Protein AF-A0A4V0I8P4-F1 (afdb_monomer)

Foldseek 3Di:
DPPPPPDDDQFAQPLQDDDPPPDDDDDDPDDDDPDDDDDDDPDPDPDPDDDPVVLLVVLVVLLVLLVVLVVLLVVLLVVQLCQLQVHPDPFHLADDDADDPVVLLVQLVVLLVVLLCLLNQLSYPVNVVVVCVPDPPLCSLSVSSNVSSVSSVVSRVRRHHDADWPAAADPPLQVVLVVLLVQLSVQLVVVCVQQPVCSNNSNVSSVCSSVVHDDGGHHDDQPDVSQFAVCSNLLSLLSNLPSHNIDGPSSVSVSVSVNVSSVVSLVVSLVSCCVRVPPVSVVSPVRYHHNGGDDDD

Secondary structure (DSSP, 8-state):
--S-------B--SSS------S-SS----PPPTT--------S--S-SSHHHHHHHHHHHHHHHHHHHHHHHHHHHHHHHHHHHT-SSSS-SS-S----HHHHHHHHHHHHHHHHHHHHHHHSHHHHHHHTTTS-HHHHHHHHHHHHHHHHHHHHHHPPP--SEEEEPPTTHHHHHHHHHHHHHHHHHHHHHHH-HHHHTTHHHHHHHHTTPPP-PPBP---GGGGTBS-HHHHHHHHHHH--SEEEHHHHHHHHHHHHHHHHHHHHHHHHHHHHHTHHHHHHHHHSBSSSPP---

Radius of gyration: 22.59 Å; Cα contacts (8 Å, |Δi|>4): 336; chains: 1; bounding box: 54×61×71 Å

Solvent-accessible surface area (backbone atoms only — not comparable to full-atom values): 16596 Å² total; per-residue (Å²): 143,84,81,84,74,88,72,89,82,56,61,35,40,75,92,41,55,53,77,82,71,92,73,85,85,81,94,74,93,73,83,82,75,90,86,71,80,86,74,83,76,86,65,76,81,77,82,82,82,69,61,75,64,52,59,50,48,56,29,51,50,42,36,52,51,18,51,51,26,39,52,50,34,52,52,47,53,58,45,46,53,21,20,75,65,62,42,102,48,100,55,22,50,77,39,76,71,76,65,57,70,69,58,26,51,51,52,42,52,48,41,53,46,52,40,52,49,51,54,53,48,64,37,33,53,72,46,41,63,59,46,49,76,77,41,60,71,54,45,42,52,12,51,52,42,35,56,49,34,51,41,49,52,51,34,52,73,70,44,38,18,39,85,57,74,76,46,72,52,56,84,70,56,23,59,54,22,47,52,44,21,51,48,8,53,49,37,28,55,52,45,39,59,64,76,44,42,48,58,75,42,13,41,46,42,15,51,30,50,53,70,73,42,83,84,74,64,53,62,71,78,63,55,73,63,42,60,43,14,65,37,43,42,60,41,10,48,54,35,39,56,64,31,52,35,64,35,30,52,29,46,49,50,51,36,52,54,51,46,55,49,49,53,55,47,49,57,52,37,55,49,44,42,38,75,72,49,39,69,64,44,52,53,49,60,72,71,26,18,62,67,54,63,59,80,83,128

Sequence (297 aa):
MLADAGFTDATFHGWTGYVTSSTTQGGLVMARKPGGEPAATSDGPACTVGGHAACRTTKALSLYYGLLCYLIFFGTFLYAIGFVGNLVVPKSIDSGVVVTVGEAVAVNVLLLGLFAVQHSVMARPAFKRWWTGIVPTQVERSTYVLATSVLLIVLFWQWRPLPGVVWEAEQPVAAVLWVLFGVGWVLVLISTLLIDHFDLFGLRQVVLYAKGRPYTPPPFRTPAAYKLVRHPIMLGFLIAFWFTPTMTWGHLLFAGVTSAYIFVGIILEERDMKDALGGTYEEYRRQVGMILPRLRA

pLDDT: mean 81.82, std 23.56, range [22.33, 98.62]

Structure (mmCIF, N/CA/C/O backbone):
data_AF-A0A4V0I8P4-F1
#
_entry.id   AF-A0A4V0I8P4-F1
#
loop_
_atom_site.group_PDB
_atom_site.id
_atom_site.type_symbol
_atom_site.label_atom_id
_atom_site.label_alt_id
_atom_site.label_comp_id
_atom_site.label_asym_id
_atom_site.label_entity_id
_atom_site.label_seq_id
_atom_site.pdbx_PDB_ins_code
_atom_site.Cartn_x
_atom_site.Cartn_y
_atom_site.Cartn_z
_atom_site.occupancy
_atom_site.B_iso_or_equiv
_atom_site.auth_seq_id
_atom_site.auth_comp_id
_atom_site.auth_asym_id
_atom_site.auth_atom_id
_atom_site.pdbx_PDB_model_num
ATOM 1 N N . MET A 1 1 ? -21.858 -24.051 9.729 1.00 25.80 1 MET A N 1
ATOM 2 C CA . MET A 1 1 ? -21.347 -24.457 11.058 1.00 25.80 1 MET A CA 1
ATOM 3 C C . MET A 1 1 ? -20.263 -23.496 11.575 1.00 25.80 1 MET A C 1
ATOM 5 O O . MET A 1 1 ? -19.193 -23.926 11.959 1.00 25.80 1 MET A O 1
ATOM 9 N N . LEU A 1 2 ? -20.530 -22.182 11.596 1.00 26.80 2 LEU A N 1
ATOM 10 C CA . LEU A 1 2 ? -19.711 -21.174 12.307 1.00 26.80 2 LEU A CA 1
ATOM 11 C C . LEU A 1 2 ? -20.617 -20.076 12.907 1.00 26.80 2 LEU A C 1
ATOM 13 O O . LEU A 1 2 ? -20.225 -18.920 13.013 1.00 26.80 2 LEU A O 1
ATOM 17 N N . ALA A 1 3 ? -21.864 -20.437 13.230 1.00 25.23 3 ALA A N 1
ATOM 18 C CA . ALA A 1 3 ? -22.815 -19.560 13.915 1.00 25.23 3 ALA A CA 1
ATOM 19 C C . ALA A 1 3 ? -22.896 -19.858 15.427 1.00 25.23 3 ALA A C 1
ATOM 21 O O . ALA A 1 3 ? -23.354 -19.006 16.177 1.00 25.23 3 ALA A O 1
ATOM 22 N N . ASP A 1 4 ? -22.366 -20.998 15.889 1.00 28.53 4 ASP A N 1
ATOM 23 C CA . ASP A 1 4 ? -22.566 -21.489 17.264 1.00 28.53 4 ASP A CA 1
ATOM 24 C C . ASP A 1 4 ? -21.339 -21.329 18.175 1.00 28.53 4 ASP A C 1
ATOM 26 O O . ASP A 1 4 ? -21.200 -22.033 19.169 1.00 28.53 4 ASP A O 1
ATOM 30 N N . ALA A 1 5 ? -20.424 -20.408 17.859 1.00 29.19 5 ALA A N 1
ATOM 31 C CA . ALA A 1 5 ? -19.227 -20.182 18.676 1.00 29.19 5 ALA A CA 1
ATOM 32 C C . ALA A 1 5 ? -19.376 -19.069 19.731 1.00 29.19 5 ALA A C 1
ATOM 34 O O . ALA A 1 5 ? -18.372 -18.672 20.300 1.00 29.19 5 ALA A O 1
ATOM 35 N N . GLY A 1 6 ? -20.585 -18.561 20.002 1.00 27.77 6 GLY A N 1
ATOM 36 C CA . GLY A 1 6 ? -20.942 -17.953 21.298 1.00 27.77 6 GLY A CA 1
ATOM 37 C C . GLY A 1 6 ? -20.075 -16.820 21.881 1.00 27.77 6 GLY A C 1
ATOM 38 O O . GLY A 1 6 ? -20.219 -16.531 23.063 1.00 27.77 6 GLY A O 1
ATOM 39 N N . PHE A 1 7 ? -19.209 -16.158 21.109 1.00 28.84 7 PHE A N 1
ATOM 40 C CA . PHE A 1 7 ? -18.376 -15.046 21.583 1.00 28.84 7 PHE A CA 1
ATOM 41 C C . PHE A 1 7 ? -18.573 -13.822 20.683 1.00 28.84 7 PHE A C 1
ATOM 43 O O . PHE A 1 7 ? -17.993 -13.720 19.603 1.00 28.84 7 PHE A O 1
ATOM 50 N N . THR A 1 8 ? -19.425 -12.893 21.122 1.00 30.91 8 THR A N 1
ATOM 51 C CA . THR A 1 8 ? -19.798 -11.669 20.389 1.00 30.91 8 THR A CA 1
ATOM 52 C C . THR A 1 8 ? -18.953 -10.434 20.715 1.00 30.91 8 THR A C 1
ATOM 54 O O . THR A 1 8 ? -19.113 -9.424 20.036 1.00 30.91 8 THR A O 1
ATOM 57 N N . ASP A 1 9 ? -18.012 -10.501 21.664 1.00 30.55 9 ASP A N 1
ATOM 58 C CA . ASP A 1 9 ? -17.409 -9.292 22.258 1.00 30.55 9 ASP A CA 1
ATOM 59 C C . ASP A 1 9 ? -15.882 -9.170 22.089 1.00 30.55 9 ASP A C 1
ATOM 61 O O . ASP A 1 9 ? -15.189 -8.631 22.949 1.00 30.55 9 ASP A O 1
ATOM 65 N N . ALA A 1 10 ? -15.326 -9.634 20.966 1.00 34.72 10 ALA A N 1
ATOM 66 C CA . ALA A 1 10 ? -13.950 -9.296 20.590 1.00 34.72 10 ALA A CA 1
ATOM 67 C C . ALA A 1 10 ? -13.942 -8.078 19.647 1.00 34.72 10 ALA A C 1
ATOM 69 O O . ALA A 1 10 ? -14.223 -8.188 18.447 1.00 34.72 10 ALA A O 1
ATOM 70 N N . THR A 1 11 ? -13.646 -6.896 20.195 1.00 33.97 11 THR A N 1
ATOM 71 C CA . THR A 1 11 ? -13.477 -5.659 19.422 1.00 33.97 11 THR A CA 1
ATOM 72 C C . THR A 1 11 ? -12.078 -5.600 18.820 1.00 33.97 11 THR A C 1
ATOM 74 O O . THR A 1 11 ? -11.072 -5.835 19.486 1.00 33.97 11 THR A O 1
ATOM 77 N N . PHE A 1 12 ? -12.016 -5.324 17.520 1.00 35.81 12 PHE A N 1
ATOM 78 C CA . PHE A 1 12 ? -10.804 -5.381 16.722 1.00 35.81 12 PHE A CA 1
ATOM 79 C C . PHE A 1 12 ? -10.528 -4.020 16.078 1.00 35.81 12 PHE A C 1
ATOM 81 O O . PHE A 1 12 ? -11.254 -3.563 15.199 1.00 35.81 12 PHE A O 1
ATOM 88 N N . HIS A 1 13 ? -9.456 -3.351 16.502 1.00 45.50 13 HIS A N 1
ATOM 89 C CA . HIS A 1 13 ? -8.967 -2.154 15.820 1.00 45.50 13 HIS A CA 1
ATOM 90 C C . HIS A 1 13 ? -8.205 -2.575 14.558 1.00 45.50 13 HIS A C 1
ATOM 92 O O . HIS A 1 13 ? -7.141 -3.183 14.665 1.00 45.50 13 HIS A O 1
ATOM 98 N N . GLY A 1 14 ? -8.753 -2.265 13.379 1.00 34.53 14 GLY A N 1
ATOM 99 C CA . GLY A 1 14 ? -8.234 -2.719 12.086 1.00 34.53 14 GLY A CA 1
ATOM 100 C C . GLY A 1 14 ? -6.711 -2.612 11.912 1.00 34.53 14 GLY A C 1
ATOM 101 O O . GLY A 1 14 ? -6.105 -1.632 12.337 1.00 34.53 14 GLY A O 1
ATOM 102 N N . TRP A 1 15 ? -6.136 -3.625 11.246 1.00 37.25 15 TRP A N 1
ATOM 103 C CA . TRP A 1 15 ? -4.756 -3.842 10.754 1.00 37.25 15 TRP A CA 1
ATOM 104 C C . TRP A 1 15 ? -3.568 -3.594 11.700 1.00 37.25 15 TRP A C 1
ATOM 106 O O . TRP A 1 15 ? -2.496 -4.143 11.474 1.00 37.25 15 TRP A O 1
ATOM 116 N N . THR A 1 16 ? -3.689 -2.780 12.747 1.00 38.03 16 THR A N 1
ATOM 117 C CA . THR A 1 16 ? -2.558 -2.359 13.576 1.00 38.03 16 THR A CA 1
ATOM 118 C C . THR A 1 16 ? -3.010 -2.223 15.034 1.00 38.03 16 THR A C 1
ATOM 120 O O . THR A 1 16 ? -3.411 -1.153 15.496 1.00 38.03 16 THR A O 1
ATOM 123 N N . GLY A 1 17 ? -2.996 -3.380 15.704 1.00 31.38 17 GLY A N 1
ATOM 124 C CA . GLY A 1 17 ? -3.487 -3.708 17.045 1.00 31.38 17 GLY A CA 1
ATOM 125 C C . GLY A 1 17 ? -3.780 -2.565 18.021 1.00 31.38 17 GLY A C 1
ATOM 126 O O . GLY A 1 17 ? -2.922 -1.740 18.322 1.00 31.38 17 GLY A O 1
ATOM 127 N N . TYR A 1 18 ? -4.976 -2.620 18.612 1.00 38.06 18 TYR A N 1
ATOM 128 C CA . TYR A 1 18 ? -5.209 -2.242 20.004 1.00 38.06 18 TYR A CA 1
ATOM 129 C C . TYR A 1 18 ? -6.261 -3.137 20.648 1.00 38.06 18 TYR A C 1
ATOM 131 O O . TYR A 1 18 ? -7.338 -3.338 20.096 1.00 38.06 18 TYR A O 1
ATOM 139 N N . VAL A 1 19 ? -5.932 -3.577 21.862 1.00 30.92 19 VAL A N 1
ATOM 140 C CA . VAL A 1 19 ? -6.858 -3.848 22.959 1.00 30.92 19 VAL A CA 1
ATOM 141 C C . VAL A 1 19 ? -6.553 -2.755 23.980 1.00 30.92 19 VAL A C 1
ATOM 143 O O . VAL A 1 19 ? -5.486 -2.762 24.591 1.00 30.92 19 VAL A O 1
ATOM 146 N N . THR A 1 20 ? -7.431 -1.769 24.157 1.00 27.56 20 THR A N 1
ATOM 147 C CA . THR A 1 20 ? -7.466 -1.078 25.449 1.00 27.56 20 THR A CA 1
ATOM 148 C C . THR A 1 20 ? -8.248 -1.992 26.368 1.00 27.56 20 THR A C 1
ATOM 150 O O . THR A 1 20 ? -9.476 -2.018 26.321 1.00 27.56 20 THR A O 1
ATOM 153 N N . SER A 1 21 ? -7.540 -2.784 27.170 1.00 27.09 21 SER A N 1
ATOM 154 C CA . SER A 1 21 ? -8.146 -3.462 28.305 1.00 27.09 21 SER A CA 1
ATOM 155 C C . SER A 1 21 ? -8.658 -2.374 29.246 1.00 27.09 21 SER A C 1
ATOM 157 O O . SER A 1 21 ? -7.927 -1.883 30.104 1.00 27.09 21 SER A O 1
ATOM 159 N N . SER A 1 22 ? -9.923 -1.984 29.121 1.00 29.05 22 SER A N 1
ATOM 160 C CA . SER A 1 22 ? -10.631 -1.306 30.202 1.00 29.05 22 SER A CA 1
ATOM 161 C C . SER A 1 22 ? -10.988 -2.326 31.283 1.00 29.05 22 SER A C 1
ATOM 163 O O . SER A 1 22 ? -12.143 -2.459 31.667 1.00 29.05 22 SER A O 1
ATOM 165 N N . THR A 1 23 ? -10.019 -3.120 31.733 1.00 31.02 23 THR A N 1
ATOM 166 C CA . THR A 1 23 ? -10.106 -3.934 32.944 1.00 31.02 23 THR A CA 1
ATOM 167 C C . THR A 1 23 ? -8.692 -4.373 33.288 1.00 31.02 23 THR A C 1
ATOM 169 O O . THR A 1 23 ? -8.207 -5.339 32.725 1.00 31.02 23 THR A O 1
ATOM 172 N N . THR A 1 24 ? -8.008 -3.580 34.112 1.00 26.38 24 THR A N 1
ATOM 173 C CA . THR A 1 24 ? -7.247 -3.999 35.305 1.00 26.38 24 THR A CA 1
ATOM 174 C C . THR A 1 24 ? -6.135 -2.997 35.601 1.00 26.38 24 THR A C 1
ATOM 176 O O . THR A 1 24 ? -5.065 -3.036 35.001 1.00 26.38 24 THR A O 1
ATOM 179 N N . GLN A 1 25 ? -6.368 -2.155 36.604 1.00 24.39 25 GLN A N 1
ATOM 180 C CA . GLN A 1 25 ? -5.311 -1.686 37.493 1.00 24.39 25 GLN A CA 1
ATOM 181 C C . GLN A 1 25 ? -5.905 -1.647 38.909 1.00 24.39 25 GLN A C 1
ATOM 183 O O . GLN A 1 25 ? -6.805 -0.859 39.178 1.00 24.39 25 GLN A O 1
ATOM 188 N N . GLY A 1 26 ? -5.445 -2.553 39.778 1.00 22.94 26 GLY A N 1
ATOM 189 C CA . GLY A 1 26 ? -5.840 -2.645 41.191 1.00 22.94 26 GLY A CA 1
ATOM 190 C C . GLY A 1 26 ? -6.879 -3.733 41.479 1.00 22.94 26 GLY A C 1
ATOM 191 O O . GLY A 1 26 ? -8.051 -3.588 41.153 1.00 22.94 26 GLY A O 1
ATOM 192 N N . GLY A 1 27 ? -6.442 -4.842 42.078 1.00 27.50 27 GLY A N 1
ATOM 193 C CA . GLY A 1 27 ? -7.298 -5.971 42.434 1.00 27.50 27 GLY A CA 1
ATOM 194 C C . GLY A 1 27 ? -8.392 -5.626 43.449 1.00 27.50 27 GLY A C 1
ATOM 195 O O . GLY A 1 27 ? -8.106 -5.065 44.498 1.00 27.50 27 GLY A O 1
ATOM 196 N N . LEU A 1 28 ? -9.629 -5.996 43.112 1.00 22.33 28 LEU A N 1
ATOM 197 C CA . LEU A 1 28 ? -10.716 -6.492 43.971 1.00 22.33 28 LEU A CA 1
ATOM 198 C C . LEU A 1 28 ? -11.970 -6.579 43.092 1.00 22.33 28 LEU A C 1
ATOM 200 O O . LEU A 1 28 ? -12.522 -5.569 42.662 1.00 22.33 28 LEU A O 1
ATOM 204 N N . VAL A 1 29 ? -12.416 -7.801 42.798 1.00 25.59 29 VAL A N 1
ATOM 205 C CA . VAL A 1 29 ? -13.717 -8.037 42.164 1.00 25.59 29 VAL A CA 1
ATOM 206 C C . VAL A 1 29 ? -14.782 -7.763 43.221 1.00 25.59 29 VAL A C 1
ATOM 208 O O . VAL A 1 29 ? -15.062 -8.617 44.057 1.00 25.59 29 VAL A O 1
ATOM 211 N N . MET A 1 30 ? -15.363 -6.565 43.211 1.00 23.75 30 MET A N 1
ATOM 212 C CA . MET A 1 30 ? -16.569 -6.290 43.988 1.00 23.75 30 MET A CA 1
ATOM 213 C C . MET A 1 30 ? -17.786 -6.581 43.116 1.00 23.75 30 MET A C 1
ATOM 215 O O . MET A 1 30 ? -18.043 -5.904 42.120 1.00 23.75 30 MET A O 1
ATOM 219 N N . ALA A 1 31 ? -18.526 -7.621 43.498 1.00 27.08 31 ALA A N 1
ATOM 220 C CA . ALA A 1 31 ? -19.829 -7.944 42.942 1.00 27.08 31 ALA A CA 1
ATOM 221 C C . ALA A 1 31 ? -20.754 -6.715 43.024 1.00 27.08 31 ALA A C 1
ATOM 223 O O . ALA A 1 31 ? -20.937 -6.113 44.084 1.00 27.08 31 ALA A O 1
ATOM 224 N N . ARG A 1 32 ? -21.332 -6.327 41.884 1.00 28.09 32 ARG A N 1
ATOM 225 C CA . ARG A 1 32 ? -22.235 -5.178 41.769 1.00 28.09 32 ARG A CA 1
ATOM 226 C C . ARG A 1 32 ? -23.569 -5.505 42.450 1.00 28.09 32 ARG A C 1
ATOM 228 O O . ARG A 1 32 ? -24.261 -6.432 42.039 1.00 28.09 32 ARG A O 1
ATOM 235 N N . LYS A 1 33 ? -23.943 -4.731 43.471 1.00 24.19 33 LYS A N 1
ATOM 236 C CA . LYS A 1 33 ? -25.280 -4.768 44.086 1.00 24.19 33 LYS A CA 1
ATOM 237 C C . LYS A 1 33 ? -26.309 -4.195 43.086 1.00 24.19 33 LYS A C 1
ATOM 239 O O . LYS A 1 33 ? -26.025 -3.144 42.505 1.00 24.19 33 LYS A O 1
ATOM 244 N N . PRO A 1 34 ? -27.481 -4.816 42.864 1.00 28.00 34 PRO A N 1
ATOM 245 C CA . PRO A 1 34 ? -28.521 -4.224 42.026 1.00 28.00 34 PRO A CA 1
ATOM 246 C C . PRO A 1 34 ? -29.190 -3.064 42.782 1.00 28.00 34 PRO A C 1
ATOM 248 O O . PRO A 1 34 ? -29.664 -3.268 43.897 1.00 28.00 34 PRO A O 1
ATOM 251 N N . GLY A 1 35 ? -29.221 -1.861 42.192 1.00 38.50 35 GLY A N 1
ATOM 252 C CA . GLY A 1 35 ? -30.030 -0.733 42.692 1.00 38.50 35 GLY A CA 1
ATOM 253 C C . GLY A 1 35 ? -29.314 0.578 43.060 1.00 38.50 35 GLY A C 1
ATOM 254 O O . GLY A 1 35 ? -29.935 1.412 43.706 1.00 38.50 35 GLY A O 1
ATOM 255 N N . GLY A 1 36 ? -28.050 0.797 42.683 1.00 27.67 36 GLY A N 1
ATOM 256 C CA . GLY A 1 36 ? -27.368 2.089 42.884 1.00 27.67 36 GLY A CA 1
ATOM 257 C C . GLY A 1 36 ? -27.372 2.958 41.623 1.00 27.67 36 GLY A C 1
ATOM 258 O O . GLY A 1 36 ? -27.025 2.459 40.551 1.00 27.67 36 GLY A O 1
ATOM 259 N N . GLU A 1 37 ? -27.748 4.235 41.755 1.00 31.31 37 GLU A N 1
ATOM 260 C CA . GLU A 1 37 ? -27.649 5.260 40.703 1.00 31.31 37 GLU A CA 1
ATOM 261 C C . GLU A 1 37 ? -26.262 5.273 40.034 1.00 31.31 37 GLU A C 1
ATOM 263 O O . GLU A 1 37 ? -25.252 4.981 40.686 1.00 31.31 37 GLU A O 1
ATOM 268 N N . PRO A 1 38 ? -26.176 5.597 38.729 1.00 33.75 38 PRO A N 1
ATOM 269 C CA . PRO A 1 38 ? -24.904 5.620 38.027 1.00 33.75 38 PRO A CA 1
ATOM 270 C C . PRO A 1 38 ? -23.986 6.693 38.623 1.00 33.75 38 PRO A C 1
ATOM 272 O O . PRO A 1 38 ? -24.218 7.890 38.475 1.00 33.75 38 PRO A O 1
ATOM 275 N N . ALA A 1 39 ? -22.914 6.240 39.276 1.00 31.14 39 ALA A N 1
ATOM 276 C CA . ALA A 1 39 ? -21.786 7.084 39.632 1.00 31.14 39 ALA A CA 1
ATOM 277 C C . ALA A 1 39 ? -21.200 7.687 38.350 1.00 31.14 39 ALA A C 1
ATOM 279 O O . ALA A 1 39 ? -20.877 6.961 37.406 1.00 31.14 39 ALA A O 1
ATOM 280 N N . ALA A 1 40 ? -21.104 9.016 38.331 1.00 33.81 40 ALA A N 1
ATOM 281 C CA . ALA A 1 40 ? -20.545 9.794 37.240 1.00 33.81 40 ALA A CA 1
ATOM 282 C C . ALA A 1 40 ? -19.161 9.255 36.857 1.00 33.81 40 ALA A C 1
ATOM 284 O O . ALA A 1 40 ? -18.208 9.332 37.633 1.00 33.81 40 ALA A O 1
ATOM 285 N N . THR A 1 41 ? -19.053 8.692 35.656 1.00 33.66 41 THR A N 1
ATOM 286 C CA . THR A 1 41 ? -17.765 8.374 35.054 1.00 33.66 41 THR A CA 1
ATOM 287 C C . THR A 1 41 ? -17.095 9.685 34.678 1.00 33.66 41 THR A C 1
ATOM 289 O O . THR A 1 41 ? -17.639 10.478 33.912 1.00 33.66 41 THR A O 1
ATOM 292 N N . SER A 1 42 ? -15.926 9.927 35.261 1.00 35.56 42 SER A N 1
ATOM 293 C CA . SER A 1 42 ? -15.037 11.031 34.930 1.00 35.56 42 SER A CA 1
ATOM 294 C C . SER A 1 42 ? -14.513 10.868 33.498 1.00 35.56 42 SER A C 1
ATOM 296 O O . SER A 1 42 ? -13.416 10.350 33.283 1.00 35.56 42 SER A O 1
ATOM 298 N N . ASP A 1 43 ? -15.312 11.286 32.520 1.00 39.25 43 ASP A N 1
ATOM 299 C CA . ASP A 1 43 ? -14.843 11.562 31.169 1.00 39.25 43 ASP A CA 1
ATOM 300 C C . ASP A 1 43 ? -13.892 12.766 31.235 1.00 39.25 43 ASP A C 1
ATOM 302 O O . ASP A 1 43 ? -14.211 13.803 31.826 1.00 39.25 43 ASP A O 1
ATOM 306 N N . GLY A 1 44 ? -12.700 12.629 30.644 1.00 37.00 44 GLY A N 1
ATOM 307 C CA . GLY A 1 44 ? -11.776 13.748 30.430 1.00 37.00 44 GLY A CA 1
ATOM 308 C C . GLY A 1 44 ? -12.500 14.928 29.768 1.00 37.00 44 GLY A C 1
ATOM 309 O O . GLY A 1 44 ? -13.489 14.712 29.065 1.00 37.00 44 GLY A O 1
ATOM 310 N N . PRO A 1 45 ? -12.058 16.175 30.009 1.00 42.03 45 PRO A N 1
ATOM 311 C CA . PRO A 1 45 ? -12.924 17.346 30.015 1.00 42.03 45 PRO A CA 1
ATOM 312 C C . PRO A 1 45 ? -13.752 17.436 28.735 1.00 42.03 45 PRO A C 1
ATOM 314 O O . PRO A 1 45 ? -13.252 17.779 27.661 1.00 42.03 45 PRO A O 1
ATOM 317 N N . ALA A 1 46 ? -15.045 17.146 28.874 1.00 48.94 46 ALA A N 1
ATOM 318 C CA . ALA A 1 46 ? -16.060 17.497 27.906 1.00 48.94 46 ALA A CA 1
ATOM 319 C C . ALA A 1 46 ? -16.053 19.024 27.766 1.00 48.94 46 ALA A C 1
ATOM 321 O O . ALA A 1 46 ? -16.689 19.714 28.548 1.00 48.94 46 ALA A O 1
ATOM 322 N N . CYS A 1 47 ? -15.268 19.543 26.815 1.00 53.44 47 CYS A N 1
ATOM 323 C CA . CYS A 1 47 ? -15.207 20.942 26.382 1.00 53.44 47 CYS A CA 1
ATOM 324 C C . CYS A 1 47 ? -15.628 21.975 27.447 1.00 53.44 47 CYS A C 1
ATOM 326 O O . CYS A 1 47 ? -16.627 22.673 27.278 1.00 53.44 47 CYS A O 1
ATOM 328 N N . THR A 1 48 ? -14.852 22.133 28.516 1.00 47.12 48 THR A N 1
ATOM 329 C CA . THR A 1 48 ? -15.006 23.271 29.428 1.00 47.12 48 THR A CA 1
ATOM 330 C C . THR A 1 48 ? -13.816 24.197 29.273 1.00 47.12 48 THR A C 1
ATOM 332 O O . THR A 1 48 ? -12.764 23.942 29.844 1.00 47.12 48 THR A O 1
ATOM 335 N N . VAL A 1 49 ? -13.992 25.209 28.420 1.00 40.06 49 VAL A N 1
ATOM 336 C CA . VAL A 1 49 ? -13.724 26.651 28.614 1.00 40.06 49 VAL A CA 1
ATOM 337 C C . VAL A 1 49 ? -13.836 27.283 27.212 1.00 40.06 49 VAL A C 1
ATOM 339 O O . VAL A 1 49 ? -12.984 27.052 26.362 1.00 40.06 49 VAL A O 1
ATOM 342 N N . GLY A 1 50 ? -14.922 28.029 26.938 1.00 41.44 50 GLY A N 1
ATOM 343 C CA . GLY A 1 50 ? -15.076 28.79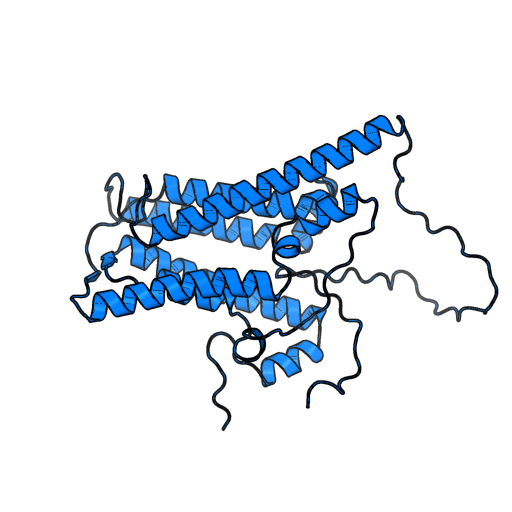5 25.682 1.00 41.44 50 GLY A CA 1
ATOM 344 C C . GLY A 1 50 ? -16.245 28.441 24.742 1.00 41.44 50 GLY A C 1
ATOM 345 O O . GLY A 1 50 ? -16.106 28.571 23.533 1.00 41.44 50 GLY A O 1
ATOM 346 N N . GLY A 1 51 ? -17.410 28.030 25.256 1.00 48.47 51 GLY A N 1
ATOM 347 C CA . GLY A 1 51 ? -18.693 28.130 24.537 1.00 48.47 51 GLY A CA 1
ATOM 348 C C . GLY A 1 51 ? -18.961 27.113 23.413 1.00 48.47 51 GLY A C 1
ATOM 349 O O . GLY A 1 51 ? -18.078 26.646 22.698 1.00 48.47 51 GLY A O 1
ATOM 350 N N . HIS A 1 52 ? -20.244 26.805 23.203 1.00 60.28 52 HIS A N 1
ATOM 351 C CA . HIS A 1 52 ? -20.751 25.908 22.154 1.00 60.28 52 HIS A CA 1
ATOM 352 C C . HIS A 1 52 ? -20.166 26.184 20.750 1.00 60.28 52 HIS A C 1
ATOM 354 O O . HIS A 1 52 ? -20.086 25.275 19.927 1.00 60.28 52 HIS A O 1
ATOM 360 N N . ALA A 1 53 ? -19.740 27.421 20.468 1.00 61.44 53 ALA A N 1
ATOM 361 C CA . ALA A 1 53 ? -19.092 27.802 19.217 1.00 61.44 53 ALA A CA 1
ATOM 362 C C . ALA A 1 53 ? -17.705 27.161 19.028 1.00 61.44 53 ALA A C 1
ATOM 364 O O . ALA A 1 53 ? -17.482 26.565 17.978 1.00 61.44 53 ALA A O 1
ATOM 365 N N . ALA A 1 54 ? -16.815 27.190 20.029 1.00 62.03 54 ALA A N 1
ATOM 366 C CA . ALA A 1 54 ? -15.485 26.581 19.920 1.00 62.03 54 ALA A CA 1
ATOM 367 C C . ALA A 1 54 ? -15.574 25.056 19.739 1.00 62.03 54 ALA A C 1
ATOM 369 O O . ALA A 1 54 ? -14.903 24.489 18.880 1.00 62.03 54 ALA A O 1
ATOM 370 N N . CYS A 1 55 ? -16.496 24.401 20.458 1.00 73.31 55 CYS A N 1
ATOM 371 C CA . CYS A 1 55 ? -16.771 22.968 20.301 1.00 73.31 55 CYS A CA 1
ATOM 372 C C . CYS A 1 55 ? -17.270 22.621 18.883 1.00 73.31 55 CYS A C 1
ATOM 374 O O . CYS A 1 55 ? -16.843 21.625 18.295 1.00 73.31 55 CYS A O 1
ATOM 376 N N . ARG A 1 56 ? -18.144 23.454 18.295 1.00 79.94 56 ARG A N 1
ATOM 377 C CA . ARG A 1 56 ? -18.599 23.287 16.902 1.00 79.94 56 ARG A CA 1
ATOM 378 C C . ARG A 1 56 ? -17.460 23.475 15.900 1.00 79.94 56 ARG A C 1
ATOM 380 O O . ARG A 1 56 ? -17.353 22.676 14.972 1.00 79.94 56 ARG A O 1
ATOM 387 N N . THR A 1 57 ? -16.594 24.466 16.105 1.00 82.69 57 THR A N 1
ATOM 388 C CA . THR A 1 57 ? -15.441 24.721 15.232 1.00 82.69 57 THR A CA 1
ATOM 389 C C . THR A 1 57 ? -14.457 23.551 15.242 1.00 82.69 57 THR A C 1
ATOM 391 O O . THR A 1 57 ? -14.098 23.063 14.175 1.00 82.69 57 THR A O 1
ATOM 394 N N . THR A 1 58 ? -14.080 23.014 16.408 1.00 87.94 58 THR A N 1
ATOM 395 C CA . THR A 1 58 ? -13.171 21.852 16.497 1.00 87.94 58 THR A CA 1
ATOM 396 C C . THR A 1 58 ? -13.744 20.608 15.814 1.00 87.94 58 THR A C 1
ATOM 398 O O . THR A 1 58 ? -13.020 19.882 15.127 1.00 87.94 58 THR A O 1
ATOM 401 N N . LYS A 1 59 ? -15.055 20.369 15.951 1.00 90.56 59 LYS A N 1
ATOM 402 C CA . LYS A 1 59 ? -15.760 19.282 15.254 1.00 90.56 59 LYS A CA 1
ATOM 403 C C . LYS A 1 59 ? -15.733 19.461 13.737 1.00 90.56 59 LYS A C 1
ATOM 405 O O . LYS A 1 59 ? -15.397 18.517 13.026 1.00 90.56 59 LYS A O 1
ATOM 410 N N . ALA A 1 60 ? -16.043 20.664 13.251 1.00 91.62 60 ALA A N 1
ATOM 411 C CA . ALA A 1 60 ? -16.020 20.979 11.824 1.00 91.62 60 ALA A CA 1
ATOM 412 C C . ALA A 1 60 ? -14.606 20.851 11.233 1.00 91.62 60 ALA A C 1
ATOM 414 O O . ALA A 1 60 ? -14.436 20.221 10.191 1.00 91.62 60 ALA A O 1
ATOM 415 N N . LEU A 1 61 ? -13.587 21.366 11.930 1.00 93.75 61 LEU A N 1
ATOM 416 C CA . LEU A 1 61 ? -12.183 21.251 11.526 1.00 93.75 61 LEU A CA 1
ATOM 417 C C . LEU A 1 61 ? -11.718 19.792 11.469 1.00 93.75 61 LEU A C 1
ATOM 419 O O . LEU A 1 61 ? -11.079 19.402 10.497 1.00 93.75 61 LEU A O 1
ATOM 423 N N . SER A 1 62 ? -12.074 18.973 12.464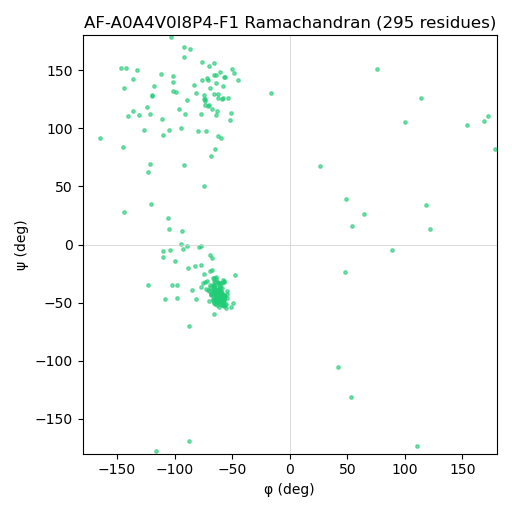 1.00 92.88 62 SER A N 1
ATOM 424 C CA . SER A 1 62 ? -11.713 17.546 12.485 1.00 92.88 62 SER A CA 1
ATOM 425 C C . SER A 1 62 ? -12.349 16.788 11.317 1.00 92.88 62 SER A C 1
ATOM 427 O O . SER A 1 62 ? -11.689 15.972 10.675 1.00 92.88 62 SER A O 1
ATOM 429 N N . LEU A 1 63 ? -13.618 17.081 11.012 1.00 94.81 63 LEU A N 1
ATOM 430 C CA . LEU A 1 63 ? -14.331 16.477 9.887 1.00 94.81 63 LEU A CA 1
ATOM 431 C C . LEU A 1 63 ? -13.727 16.892 8.540 1.00 94.81 63 LEU A C 1
ATOM 433 O O . LEU A 1 63 ? -13.469 16.030 7.703 1.00 94.81 63 LEU A O 1
ATOM 437 N N . TYR A 1 64 ? -13.469 18.189 8.348 1.00 96.50 64 TYR A N 1
ATOM 438 C CA . TYR A 1 64 ? -12.824 18.706 7.140 1.00 96.50 64 TYR A CA 1
ATOM 439 C C . TYR A 1 64 ? -11.433 18.096 6.944 1.00 96.50 64 TYR A C 1
ATOM 441 O O . TYR A 1 64 ? -11.122 17.604 5.863 1.00 96.50 64 TYR A O 1
ATOM 449 N N . TYR A 1 65 ? -10.622 18.065 8.004 1.00 96.75 65 TYR A N 1
ATOM 450 C CA . TYR A 1 65 ? -9.292 17.467 7.975 1.00 96.75 65 TYR A CA 1
ATOM 451 C C . TYR A 1 65 ? -9.345 15.984 7.596 1.00 96.75 65 TYR A C 1
ATOM 453 O O . TYR A 1 65 ? -8.627 15.562 6.693 1.00 96.75 65 TYR A O 1
ATOM 461 N N . GLY A 1 66 ? -10.225 15.198 8.227 1.00 96.19 66 GLY A N 1
ATOM 462 C CA . GLY A 1 66 ? -10.386 13.783 7.893 1.00 96.19 66 GLY A CA 1
ATOM 463 C C . GLY A 1 66 ? -10.840 13.559 6.449 1.00 96.19 66 GLY A C 1
ATOM 464 O O . GLY A 1 66 ? -10.286 12.698 5.768 1.00 96.19 66 GLY A O 1
ATOM 465 N N . LEU A 1 67 ? -11.782 14.369 5.949 1.00 97.50 67 LEU A N 1
ATOM 466 C CA . LEU A 1 67 ? -12.225 14.311 4.553 1.00 97.50 67 LEU A CA 1
ATOM 467 C C . LEU A 1 67 ? -11.089 14.633 3.579 1.00 97.50 67 LEU A C 1
ATOM 469 O O . LEU A 1 67 ? -10.896 13.909 2.607 1.00 97.50 67 LEU A O 1
ATOM 473 N N . LEU A 1 68 ? -10.305 15.675 3.855 1.00 98.12 68 LEU A N 1
ATOM 474 C CA . LEU A 1 68 ? -9.151 16.034 3.036 1.00 98.12 68 LEU A CA 1
ATOM 475 C C . LEU A 1 68 ? -8.105 14.910 3.012 1.00 98.12 68 LEU A C 1
ATOM 477 O O . LEU A 1 68 ? -7.639 14.536 1.938 1.00 98.12 68 LEU A O 1
ATOM 481 N N . CYS A 1 69 ? -7.778 14.331 4.173 1.00 97.94 69 CYS A N 1
ATOM 482 C CA . CYS A 1 69 ? -6.845 13.204 4.269 1.00 97.94 69 CYS A CA 1
ATOM 483 C C . CYS A 1 69 ? -7.330 12.003 3.448 1.00 97.94 69 CYS A C 1
ATOM 485 O O . CYS A 1 69 ? -6.543 11.390 2.730 1.00 97.94 69 CYS A O 1
ATOM 487 N N . TYR A 1 70 ? -8.630 11.700 3.509 1.00 97.62 70 TYR A N 1
ATOM 488 C CA . TYR A 1 70 ? -9.236 10.633 2.719 1.00 97.62 70 TYR A CA 1
ATOM 489 C C . TYR A 1 70 ? -9.149 10.894 1.212 1.00 97.62 70 TYR A C 1
ATOM 491 O O . TYR A 1 70 ? -8.767 10.000 0.462 1.00 97.62 70 TYR A O 1
ATOM 499 N N . LEU A 1 71 ? -9.468 12.111 0.761 1.00 98.31 71 LEU A N 1
ATOM 500 C CA . LEU A 1 71 ? -9.390 12.472 -0.656 1.00 98.31 71 LEU A CA 1
ATOM 501 C C . LEU A 1 71 ? -7.950 12.399 -1.182 1.00 98.31 71 LEU A C 1
ATOM 503 O O . LEU A 1 71 ? -7.731 11.891 -2.281 1.00 98.31 71 LEU A O 1
ATOM 507 N N . ILE A 1 72 ? -6.967 12.838 -0.387 1.00 98.56 72 ILE A N 1
ATOM 508 C CA . ILE A 1 72 ? -5.538 12.710 -0.717 1.00 98.56 72 ILE A CA 1
ATOM 509 C C . ILE A 1 72 ? -5.136 11.239 -0.814 1.00 98.56 72 ILE A C 1
ATOM 511 O O . ILE A 1 72 ? -4.466 10.855 -1.773 1.00 98.56 72 ILE A O 1
ATOM 515 N N . PHE A 1 73 ? -5.560 10.407 0.139 1.00 97.69 73 PHE A N 1
ATOM 516 C CA . PHE A 1 73 ? -5.317 8.969 0.089 1.00 97.69 73 PHE A CA 1
ATOM 517 C C . PHE A 1 73 ? -5.923 8.345 -1.166 1.00 97.69 73 PHE A C 1
ATOM 519 O O . PHE A 1 73 ? -5.226 7.649 -1.897 1.00 97.69 73 PHE A O 1
ATOM 526 N N . PHE A 1 74 ? -7.199 8.611 -1.443 1.00 97.81 74 PHE A N 1
ATOM 527 C CA . PHE A 1 74 ? -7.896 7.999 -2.566 1.00 97.81 74 PHE A CA 1
ATOM 528 C C . PHE A 1 74 ? -7.291 8.444 -3.902 1.00 97.81 74 PHE A C 1
ATOM 530 O O . PHE A 1 74 ? -7.053 7.614 -4.775 1.00 97.81 74 PHE A O 1
ATOM 537 N N . GLY A 1 75 ? -6.937 9.727 -4.030 1.00 98.38 75 GLY A N 1
ATOM 538 C CA . GLY A 1 75 ? -6.186 10.241 -5.176 1.00 98.38 75 GLY A CA 1
ATOM 539 C C . GLY A 1 75 ? -4.819 9.569 -5.335 1.00 98.38 75 GLY A C 1
ATOM 540 O O . GLY A 1 75 ? -4.480 9.127 -6.428 1.00 98.38 75 GLY A O 1
ATOM 541 N N . THR A 1 76 ? -4.063 9.418 -4.243 1.00 98.31 76 THR A N 1
ATOM 542 C CA . THR A 1 76 ? -2.767 8.711 -4.227 1.00 98.31 76 THR A CA 1
ATOM 543 C C . THR A 1 76 ? -2.919 7.235 -4.606 1.00 98.31 76 THR A C 1
ATOM 545 O O . THR A 1 76 ? -2.108 6.711 -5.365 1.00 98.31 76 THR A O 1
ATOM 548 N N . PHE A 1 77 ? -3.969 6.563 -4.128 1.00 97.69 77 PHE A N 1
ATOM 549 C CA . PHE A 1 77 ? -4.281 5.175 -4.472 1.00 97.69 77 PHE A CA 1
ATOM 550 C C . PHE A 1 77 ? -4.592 5.021 -5.965 1.00 97.69 77 PHE A C 1
ATOM 552 O O . PHE A 1 77 ? -4.018 4.154 -6.616 1.00 97.69 77 PHE A O 1
ATOM 559 N N . LEU A 1 78 ? -5.436 5.890 -6.532 1.00 98.12 78 LEU A N 1
ATOM 560 C CA . LEU A 1 78 ? -5.715 5.893 -7.972 1.00 98.12 78 LEU A CA 1
ATOM 561 C C . LEU A 1 78 ? -4.460 6.211 -8.795 1.00 98.12 78 LEU A C 1
ATOM 563 O O . LEU A 1 78 ? -4.225 5.585 -9.827 1.00 98.12 78 LEU A O 1
ATOM 567 N N . TYR A 1 79 ? -3.622 7.136 -8.318 1.00 98.56 79 TYR A N 1
ATOM 568 C CA . TYR A 1 79 ? -2.334 7.426 -8.941 1.00 98.56 79 TYR A CA 1
ATOM 569 C C . TYR A 1 79 ? -1.421 6.198 -8.937 1.00 98.56 79 TYR A C 1
ATOM 571 O O . TYR A 1 79 ? -0.759 5.944 -9.936 1.00 98.56 79 TYR A O 1
ATOM 579 N N . ALA A 1 80 ? -1.417 5.401 -7.861 1.00 98.25 80 ALA A N 1
ATOM 580 C CA . ALA A 1 80 ? -0.615 4.182 -7.764 1.00 98.25 80 ALA A CA 1
ATOM 581 C C . ALA A 1 80 ? -0.957 3.168 -8.871 1.00 98.25 80 ALA A C 1
ATOM 583 O O . ALA A 1 80 ? -0.049 2.549 -9.423 1.00 98.25 80 ALA A O 1
ATOM 584 N N . ILE A 1 81 ? -2.237 3.052 -9.248 1.00 98.25 81 ILE A N 1
ATOM 585 C CA . ILE A 1 81 ? -2.677 2.218 -10.380 1.00 98.25 81 ILE A CA 1
ATOM 586 C C . ILE A 1 81 ? -1.982 2.678 -11.664 1.00 98.25 81 ILE A C 1
ATOM 588 O O . ILE A 1 81 ? -1.403 1.870 -12.389 1.00 98.25 81 ILE A O 1
ATOM 592 N N . GLY A 1 82 ? -1.997 3.986 -11.933 1.00 98.06 82 GLY A N 1
ATOM 593 C CA . GLY A 1 82 ? -1.342 4.537 -13.115 1.00 98.06 82 GLY A CA 1
ATOM 594 C C . GLY A 1 82 ? 0.182 4.464 -13.055 1.00 98.06 82 GLY A C 1
ATOM 595 O O . GLY A 1 82 ? 0.816 4.170 -14.066 1.00 98.06 82 GLY A O 1
ATOM 596 N N . PHE A 1 83 ? 0.760 4.663 -11.871 1.00 98.38 83 PHE A N 1
ATOM 597 C CA . PHE A 1 83 ? 2.195 4.594 -11.638 1.00 98.38 83 PHE A CA 1
ATOM 598 C C . PHE A 1 83 ? 2.744 3.201 -11.952 1.00 98.38 83 PHE A C 1
ATOM 600 O O . PHE A 1 83 ? 3.648 3.084 -12.775 1.00 98.38 83 PHE A O 1
ATOM 607 N N . VAL A 1 84 ? 2.167 2.157 -11.344 1.00 97.94 84 VAL A N 1
ATOM 608 C CA . VAL A 1 84 ? 2.592 0.757 -11.520 1.00 97.94 84 VAL A CA 1
ATOM 609 C C . VAL A 1 84 ? 2.253 0.248 -12.921 1.00 97.94 84 VAL A C 1
ATOM 611 O O . VAL A 1 84 ? 3.053 -0.443 -13.542 1.00 97.94 84 VAL A O 1
ATOM 614 N N . GLY A 1 85 ? 1.077 0.604 -13.443 1.00 96.69 85 GLY A N 1
ATOM 615 C CA . GLY A 1 85 ? 0.627 0.152 -14.757 1.00 96.69 85 GLY A CA 1
ATOM 616 C C . GLY A 1 85 ? 1.238 0.908 -15.939 1.00 96.69 85 GLY A C 1
ATOM 617 O O . GLY A 1 85 ? 0.903 0.585 -17.068 1.00 96.69 85 GLY A O 1
ATOM 618 N N . ASN A 1 86 ? 2.075 1.931 -15.731 1.00 96.06 86 ASN A N 1
ATOM 619 C CA . ASN A 1 86 ? 2.477 2.862 -16.799 1.00 96.06 86 ASN A CA 1
ATOM 620 C C . ASN A 1 86 ? 1.283 3.411 -17.607 1.00 96.06 86 ASN A C 1
ATOM 622 O O . ASN A 1 86 ? 1.340 3.545 -18.829 1.00 96.06 86 ASN A O 1
ATOM 626 N N . LEU A 1 87 ? 0.178 3.711 -16.920 1.00 94.06 87 LEU A N 1
ATOM 627 C CA . LEU A 1 87 ? -1.009 4.307 -17.534 1.00 94.06 87 LEU A CA 1
ATOM 628 C C . LEU A 1 87 ? -0.881 5.838 -17.551 1.00 94.06 87 LEU A C 1
ATOM 630 O O . LEU A 1 87 ? 0.179 6.393 -17.273 1.00 94.06 87 LEU A O 1
ATOM 634 N N . VAL A 1 88 ? -1.973 6.531 -17.880 1.00 93.00 88 VAL A N 1
ATOM 635 C CA . VAL A 1 88 ? -2.025 7.988 -18.088 1.00 93.00 88 VAL A CA 1
ATOM 636 C C . VAL A 1 88 ? -1.817 8.767 -16.775 1.00 93.00 88 VAL A C 1
ATOM 638 O O . VAL A 1 88 ? -2.756 9.304 -16.191 1.00 93.00 88 VAL A O 1
ATOM 641 N N . VAL A 1 89 ? -0.568 8.835 -16.310 1.00 96.56 89 VAL A N 1
ATOM 642 C CA . VAL A 1 89 ? -0.095 9.663 -15.193 1.00 96.56 89 VAL A CA 1
ATOM 643 C C . VAL A 1 89 ? 1.189 10.406 -15.586 1.00 96.56 89 VAL A C 1
ATOM 645 O O . VAL A 1 89 ? 1.972 9.890 -16.381 1.00 96.56 89 VAL A O 1
ATOM 648 N N . PRO A 1 90 ? 1.463 11.601 -15.026 1.00 94.88 90 PRO A N 1
ATOM 649 C CA . PRO A 1 90 ? 2.658 12.374 -15.385 1.00 94.88 90 PRO A CA 1
ATOM 650 C C . PRO A 1 90 ? 3.988 11.675 -15.063 1.00 94.88 90 PRO A C 1
ATOM 652 O O . PRO A 1 90 ? 4.975 11.855 -15.773 1.00 94.88 90 PRO A O 1
ATOM 655 N N . LYS A 1 91 ? 4.027 10.892 -13.981 1.00 97.00 91 LYS A N 1
ATOM 656 C CA . LYS A 1 91 ? 5.197 10.136 -13.536 1.00 97.00 91 LYS A CA 1
ATOM 657 C C . LYS A 1 91 ? 4.767 8.699 -13.262 1.00 97.00 91 LYS A C 1
ATOM 659 O O . LYS A 1 91 ? 4.020 8.452 -12.321 1.00 97.00 91 LYS A O 1
ATOM 664 N N . SER A 1 92 ? 5.232 7.765 -14.081 1.00 97.38 92 SER A N 1
ATOM 665 C CA . SER A 1 92 ? 5.035 6.331 -13.893 1.00 97.38 92 SER A CA 1
ATOM 666 C C . SER A 1 92 ? 6.302 5.669 -13.355 1.00 97.38 92 SER A C 1
ATOM 668 O O . SER A 1 92 ? 7.326 6.332 -13.132 1.00 97.38 92 SER A O 1
ATOM 670 N N . ILE A 1 93 ? 6.229 4.360 -13.121 1.00 96.94 93 ILE A N 1
ATOM 671 C CA . ILE A 1 93 ? 7.345 3.563 -12.613 1.00 96.94 93 ILE A CA 1
ATOM 672 C C . ILE A 1 93 ? 8.532 3.521 -13.589 1.00 96.94 93 ILE A C 1
ATOM 674 O O . ILE A 1 93 ? 9.679 3.501 -13.139 1.00 96.94 93 ILE A O 1
ATOM 678 N N . ASP A 1 94 ? 8.267 3.622 -14.898 1.00 96.31 94 ASP A N 1
ATOM 679 C CA . ASP A 1 94 ? 9.294 3.585 -15.949 1.00 96.31 94 ASP A CA 1
ATOM 680 C C . ASP A 1 94 ? 9.624 4.952 -16.564 1.00 96.31 94 ASP A C 1
ATOM 682 O O . ASP A 1 94 ? 10.548 5.057 -17.368 1.00 96.31 94 ASP A O 1
ATOM 686 N N . SER A 1 95 ? 8.918 6.021 -16.182 1.00 93.81 95 SER A N 1
ATOM 687 C CA . SER A 1 95 ? 9.196 7.365 -16.700 1.00 93.81 95 SER A CA 1
ATOM 688 C C . SER A 1 95 ? 10.183 8.150 -15.828 1.00 93.81 95 SER A C 1
ATOM 690 O O . SER A 1 95 ? 10.384 7.851 -14.651 1.00 93.81 95 SER A O 1
ATOM 692 N N . GLY A 1 96 ? 10.796 9.196 -16.385 1.00 91.94 96 GLY A N 1
ATOM 693 C CA . GLY A 1 96 ? 11.708 10.095 -15.670 1.00 91.94 96 GLY A CA 1
ATOM 694 C C . GLY A 1 96 ? 13.167 9.977 -16.108 1.00 91.94 96 GLY A C 1
ATOM 695 O O . GLY A 1 96 ? 13.494 9.317 -17.089 1.00 91.94 96 GLY A O 1
ATOM 696 N N . VAL A 1 97 ? 14.046 10.676 -15.389 1.00 90.31 97 VAL A N 1
ATOM 697 C CA . VAL A 1 97 ? 15.476 10.743 -15.717 1.00 90.31 97 VAL A CA 1
ATOM 698 C C . VAL A 1 97 ? 16.155 9.425 -15.358 1.00 90.31 97 VAL A C 1
ATOM 700 O O . VAL A 1 97 ? 16.113 8.999 -14.203 1.00 90.31 97 VAL A O 1
ATOM 703 N N . VAL A 1 98 ? 16.805 8.815 -16.347 1.00 93.69 98 VAL A N 1
ATOM 704 C CA . VAL A 1 98 ? 17.675 7.655 -16.148 1.00 93.69 98 VAL A CA 1
ATOM 705 C C . VAL A 1 98 ? 18.978 8.127 -15.513 1.00 93.69 98 VAL A C 1
ATOM 707 O O . VAL A 1 98 ? 19.657 9.006 -16.041 1.00 93.69 98 VAL A O 1
ATOM 710 N N . VAL A 1 99 ? 19.318 7.524 -14.381 1.00 95.62 99 VAL A N 1
ATOM 711 C CA . VAL A 1 99 ? 20.572 7.748 -13.653 1.00 95.62 99 VAL A CA 1
ATOM 712 C C . VAL A 1 99 ? 21.394 6.459 -13.640 1.00 95.62 99 VAL A C 1
ATOM 714 O O . VAL A 1 99 ? 21.000 5.450 -14.229 1.00 95.62 99 VAL A O 1
ATOM 717 N N . THR A 1 100 ? 22.554 6.468 -12.983 1.00 97.12 100 THR A N 1
ATOM 718 C CA . THR A 1 100 ? 23.356 5.244 -12.843 1.00 97.12 100 THR A CA 1
ATOM 719 C C . THR A 1 100 ? 22.577 4.158 -12.090 1.00 97.12 100 THR A C 1
ATOM 721 O O . THR A 1 100 ? 21.780 4.455 -11.200 1.00 97.12 100 THR A O 1
ATOM 724 N N . VAL A 1 101 ? 22.819 2.881 -12.413 1.00 97.06 101 VAL A N 1
ATOM 725 C CA . VAL A 1 101 ? 22.104 1.751 -11.781 1.00 97.06 101 VAL A CA 1
ATOM 726 C C . VAL A 1 101 ? 22.253 1.773 -10.258 1.00 97.06 101 VAL A C 1
ATOM 728 O O . VAL A 1 101 ? 21.267 1.605 -9.544 1.00 97.06 101 VAL A O 1
ATOM 731 N N . GLY A 1 102 ? 23.468 2.026 -9.756 1.00 97.44 102 GLY A N 1
ATOM 732 C CA . GLY A 1 102 ? 23.734 2.097 -8.317 1.00 97.44 102 GLY A CA 1
ATOM 733 C C . GLY A 1 102 ? 22.940 3.205 -7.622 1.00 97.44 102 GLY A C 1
ATOM 734 O O . GLY A 1 102 ? 22.348 2.964 -6.572 1.00 97.44 102 GLY A O 1
ATOM 735 N N . GLU A 1 103 ? 22.867 4.391 -8.231 1.00 97.44 103 GLU A N 1
ATOM 736 C CA . GLU A 1 103 ? 22.073 5.507 -7.711 1.00 97.44 103 GLU A CA 1
ATOM 737 C C . GLU A 1 103 ? 20.574 5.190 -7.719 1.00 97.44 103 GLU A C 1
ATOM 739 O O . GLU A 1 103 ? 19.905 5.373 -6.703 1.00 97.44 103 GLU A O 1
ATOM 744 N N . ALA A 1 104 ? 20.045 4.669 -8.830 1.00 97.62 104 ALA A N 1
ATOM 745 C CA . ALA A 1 104 ? 18.627 4.341 -8.940 1.00 97.62 104 ALA A CA 1
ATOM 746 C C . ALA A 1 104 ? 18.204 3.284 -7.908 1.00 97.62 104 ALA A C 1
ATOM 748 O O . ALA A 1 104 ? 17.203 3.470 -7.217 1.00 97.62 104 ALA A O 1
ATOM 749 N N . VAL A 1 105 ? 18.991 2.214 -7.739 1.00 98.19 105 VAL A N 1
ATOM 750 C CA . VAL A 1 105 ? 18.736 1.189 -6.715 1.00 98.19 105 VAL A CA 1
ATOM 751 C C . VAL A 1 105 ? 18.779 1.797 -5.314 1.00 98.19 105 VAL A C 1
ATOM 753 O O . VAL A 1 105 ? 17.850 1.579 -4.537 1.00 98.19 105 VAL A O 1
ATOM 756 N N . ALA A 1 106 ? 19.811 2.583 -4.988 1.00 98.25 106 ALA A N 1
ATOM 757 C CA . ALA A 1 106 ? 19.953 3.185 -3.665 1.00 98.25 106 ALA A CA 1
ATOM 758 C C . ALA A 1 106 ? 18.781 4.120 -3.326 1.00 98.25 106 ALA A C 1
ATOM 760 O O . ALA A 1 106 ? 18.180 3.990 -2.258 1.00 98.25 106 ALA A O 1
ATOM 761 N N . VAL A 1 107 ? 18.416 5.020 -4.245 1.00 98.25 107 VAL A N 1
ATOM 762 C CA . VAL A 1 107 ? 17.298 5.957 -4.063 1.00 98.25 107 VAL A CA 1
ATOM 763 C C . VAL A 1 107 ? 15.975 5.206 -3.928 1.00 98.25 107 VAL A C 1
ATOM 765 O O . VAL A 1 107 ? 15.227 5.459 -2.987 1.00 98.25 107 VAL A O 1
ATOM 768 N N . ASN A 1 108 ? 15.689 4.249 -4.812 1.00 98.38 108 ASN A N 1
ATOM 769 C CA . ASN A 1 108 ? 14.418 3.523 -4.797 1.00 98.38 108 ASN A CA 1
ATOM 770 C C . ASN A 1 108 ? 14.255 2.662 -3.538 1.00 98.38 108 ASN A C 1
ATOM 772 O O . ASN A 1 108 ? 13.187 2.667 -2.925 1.00 98.38 108 ASN A O 1
ATOM 776 N N . VAL A 1 109 ? 15.312 1.960 -3.114 1.00 98.38 109 VAL A N 1
ATOM 777 C CA . VAL A 1 109 ? 15.300 1.174 -1.870 1.00 98.38 109 VAL A CA 1
ATOM 778 C C . VAL A 1 109 ? 15.150 2.085 -0.653 1.00 98.38 109 VAL A C 1
ATOM 780 O O . VAL A 1 109 ? 14.397 1.746 0.257 1.00 98.38 109 VAL A O 1
ATOM 783 N N . LEU A 1 110 ? 15.794 3.257 -0.639 1.00 98.38 110 LEU A N 1
ATOM 784 C CA . LEU A 1 110 ? 15.626 4.233 0.438 1.00 98.38 110 LEU A CA 1
ATOM 785 C C . LEU A 1 110 ? 14.193 4.780 0.497 1.00 98.38 110 LEU A C 1
ATOM 787 O O . LEU A 1 110 ? 13.630 4.863 1.584 1.00 98.38 110 LEU A O 1
ATOM 791 N N . LEU A 1 111 ? 13.583 5.113 -0.645 1.00 98.44 111 LEU A N 1
ATOM 792 C CA . LEU A 1 111 ? 12.192 5.582 -0.717 1.00 98.44 111 LEU A CA 1
ATOM 793 C C . LEU A 1 111 ? 11.211 4.513 -0.215 1.00 98.44 111 LEU A C 1
ATOM 795 O O . LEU A 1 111 ? 10.343 4.804 0.610 1.00 98.44 111 LEU A O 1
ATOM 799 N N . LEU A 1 112 ? 11.380 3.266 -0.665 1.00 98.06 112 LEU A N 1
ATOM 800 C CA . LEU A 1 112 ? 10.583 2.124 -0.208 1.00 98.06 112 LEU A CA 1
ATOM 801 C C . LEU A 1 112 ? 10.789 1.850 1.285 1.00 98.06 112 LEU A C 1
ATOM 803 O O . LEU A 1 112 ? 9.822 1.613 2.006 1.00 98.06 112 LEU A O 1
ATOM 807 N N . GLY A 1 113 ? 12.032 1.926 1.760 1.00 97.69 113 GLY A N 1
ATOM 808 C CA . GLY A 1 113 ? 12.383 1.775 3.167 1.00 97.69 113 GLY A CA 1
ATOM 809 C C . GLY A 1 113 ? 11.773 2.870 4.038 1.00 97.69 113 GLY A C 1
ATOM 810 O O . GLY A 1 113 ? 11.207 2.568 5.084 1.00 97.69 113 GLY A O 1
ATOM 811 N N . LEU A 1 114 ? 11.812 4.128 3.593 1.00 97.69 114 LEU A N 1
ATOM 812 C CA . LEU A 1 114 ? 11.209 5.257 4.299 1.00 97.69 114 LEU A CA 1
ATOM 813 C C . LEU A 1 114 ? 9.695 5.073 4.447 1.00 97.69 114 LEU A C 1
ATOM 815 O O . LEU A 1 114 ? 9.166 5.210 5.552 1.00 97.69 114 LEU A O 1
ATOM 819 N N . PHE A 1 115 ? 9.017 4.696 3.359 1.00 96.56 115 PHE A N 1
ATOM 820 C CA . PHE A 1 115 ? 7.601 4.333 3.384 1.00 96.56 115 PHE A CA 1
ATOM 821 C C . PHE A 1 115 ? 7.333 3.177 4.360 1.00 96.56 115 PHE A C 1
ATOM 823 O O . PHE A 1 115 ? 6.495 3.301 5.254 1.00 96.56 115 PHE A O 1
ATOM 830 N N . ALA A 1 116 ? 8.076 2.074 4.238 1.00 93.06 116 ALA A N 1
ATOM 831 C CA . ALA A 1 116 ? 7.889 0.879 5.054 1.00 93.06 116 ALA A CA 1
ATOM 832 C C . ALA A 1 116 ? 8.103 1.153 6.549 1.00 93.06 116 ALA A C 1
ATOM 834 O O . ALA A 1 116 ? 7.304 0.715 7.382 1.00 93.06 116 ALA A O 1
ATOM 835 N N . VAL A 1 117 ? 9.158 1.893 6.903 1.00 94.75 117 VAL A N 1
ATOM 836 C CA . VAL A 1 117 ? 9.472 2.263 8.287 1.00 94.75 117 VAL A CA 1
ATOM 837 C C . VAL A 1 117 ? 8.384 3.168 8.847 1.00 94.75 117 VAL A C 1
ATOM 839 O O . VAL A 1 117 ? 7.835 2.846 9.896 1.00 94.75 117 VAL A O 1
ATOM 842 N N . GLN A 1 118 ? 8.007 4.246 8.155 1.00 95.62 118 GLN A N 1
ATOM 843 C CA . GLN A 1 118 ? 6.951 5.146 8.630 1.00 95.62 118 GLN A CA 1
ATOM 844 C C . GLN A 1 118 ? 5.625 4.406 8.826 1.00 95.62 118 GLN A C 1
ATOM 846 O O . GLN A 1 118 ? 5.042 4.475 9.912 1.00 95.62 118 GLN A O 1
ATOM 851 N N . HIS A 1 119 ? 5.174 3.671 7.808 1.00 89.38 119 HIS A N 1
ATOM 852 C CA . HIS A 1 119 ? 3.902 2.955 7.834 1.00 89.38 119 HIS A CA 1
ATOM 853 C C . HIS A 1 119 ? 3.866 1.929 8.974 1.00 89.38 119 HIS A C 1
ATOM 855 O O . HIS A 1 119 ? 2.870 1.831 9.695 1.00 89.38 119 HIS A O 1
ATOM 861 N N . SER A 1 120 ? 4.971 1.207 9.189 1.00 88.75 120 SER A N 1
ATOM 862 C CA . SER A 1 120 ? 5.071 0.174 10.226 1.00 88.75 120 SER A CA 1
ATOM 863 C C . SER A 1 120 ? 5.258 0.738 11.625 1.00 88.75 120 SER A C 1
ATOM 865 O O . SER A 1 120 ? 4.734 0.162 12.571 1.00 88.75 120 SER A O 1
ATOM 867 N N . VAL A 1 121 ? 6.013 1.825 11.789 1.00 90.00 121 VAL A N 1
ATOM 868 C CA . VAL A 1 121 ? 6.255 2.444 13.099 1.00 90.00 121 VAL A CA 1
ATOM 869 C C . VAL A 1 121 ? 4.981 3.105 13.598 1.00 90.00 121 VAL A C 1
ATOM 871 O O . VAL A 1 121 ? 4.562 2.818 14.717 1.00 90.00 121 VAL A O 1
ATOM 874 N N . MET A 1 122 ? 4.313 3.908 12.763 1.00 88.88 122 MET A N 1
ATOM 875 C CA . MET A 1 122 ? 3.072 4.575 13.170 1.00 88.88 122 MET A CA 1
ATOM 876 C C . MET A 1 122 ? 1.912 3.595 13.390 1.00 88.88 122 MET A C 1
ATOM 878 O O . MET A 1 122 ? 0.982 3.876 14.140 1.00 88.88 122 MET A O 1
ATOM 882 N N . ALA A 1 123 ? 1.993 2.408 12.794 1.00 83.31 123 ALA A N 1
ATOM 883 C CA . ALA A 1 123 ? 1.093 1.306 13.081 1.00 83.31 123 ALA A CA 1
ATOM 884 C C . ALA A 1 123 ? 1.242 0.756 14.514 1.00 83.31 123 ALA A C 1
ATOM 886 O O . ALA A 1 123 ? 0.274 0.236 15.071 1.00 83.31 123 ALA A O 1
ATOM 887 N N . ARG A 1 124 ? 2.425 0.845 15.138 1.00 84.12 124 ARG A N 1
ATOM 888 C CA . ARG A 1 124 ? 2.675 0.148 16.407 1.00 84.12 124 ARG A CA 1
ATOM 889 C C . ARG A 1 124 ? 1.934 0.762 17.591 1.00 84.12 124 ARG A C 1
ATOM 891 O O . ARG A 1 124 ? 1.913 1.987 17.731 1.00 84.12 124 ARG A O 1
ATOM 898 N N . PRO A 1 125 ? 1.451 -0.074 18.534 1.00 79.56 125 PRO A N 1
ATOM 899 C CA . PRO A 1 125 ? 0.793 0.411 19.743 1.00 79.56 125 PRO A CA 1
ATOM 900 C C . PRO A 1 125 ? 1.664 1.401 20.523 1.00 79.56 125 PRO A C 1
ATOM 902 O O . PRO A 1 125 ? 1.208 2.478 20.890 1.00 79.56 125 PRO A O 1
ATOM 905 N N . ALA A 1 126 ? 2.947 1.085 20.723 1.00 82.44 126 ALA A N 1
ATOM 906 C CA . ALA A 1 126 ? 3.858 1.952 21.468 1.00 82.44 126 ALA A CA 1
ATOM 907 C C . ALA A 1 126 ? 3.955 3.366 20.867 1.00 82.44 126 ALA A C 1
ATOM 909 O O . ALA A 1 126 ? 3.842 4.343 21.606 1.00 82.44 126 ALA A O 1
ATOM 910 N N . PHE A 1 127 ? 4.085 3.468 19.540 1.00 86.56 127 PHE A N 1
ATOM 911 C CA . PHE A 1 127 ? 4.113 4.756 18.853 1.00 86.56 127 PHE A CA 1
ATOM 912 C C . PHE A 1 127 ? 2.785 5.490 19.010 1.00 86.56 127 PHE A C 1
ATOM 914 O O . PHE A 1 127 ? 2.777 6.655 19.386 1.00 86.56 127 PHE A O 1
ATOM 921 N N . LYS A 1 128 ? 1.661 4.800 18.794 1.00 85.12 128 LYS A N 1
ATOM 922 C CA . LYS A 1 128 ? 0.327 5.393 18.925 1.00 85.12 128 LYS A CA 1
ATOM 923 C C . LYS A 1 128 ? 0.084 5.986 20.315 1.00 85.12 128 LYS A C 1
ATOM 925 O O . LYS A 1 128 ? -0.394 7.108 20.376 1.00 85.12 128 LYS A O 1
ATOM 930 N N . ARG A 1 129 ? 0.471 5.310 21.414 1.00 85.69 129 ARG A N 1
ATOM 931 C CA . ARG A 1 129 ? 0.315 5.858 22.786 1.00 85.69 129 ARG A CA 1
ATOM 932 C C . ARG A 1 129 ? 1.020 7.198 22.945 1.00 85.69 129 ARG A C 1
ATOM 934 O O . ARG A 1 129 ? 0.451 8.136 23.493 1.00 85.69 129 ARG A O 1
ATOM 941 N N . TRP A 1 130 ? 2.262 7.263 22.473 1.00 90.38 130 TRP A N 1
ATOM 942 C CA . TRP A 1 130 ? 3.059 8.483 22.509 1.00 90.38 130 TRP A CA 1
ATOM 943 C C . TRP A 1 130 ? 2.459 9.563 21.598 1.00 90.38 130 TRP A C 1
ATOM 945 O O . TRP A 1 130 ? 2.255 10.698 22.024 1.00 90.38 130 TRP A O 1
ATOM 955 N N . TRP A 1 131 ? 2.097 9.190 20.372 1.00 89.88 131 TRP A N 1
ATOM 956 C CA . TRP A 1 131 ? 1.590 10.099 19.350 1.00 89.88 131 TRP A CA 1
ATOM 957 C C . TRP A 1 131 ? 0.242 10.721 19.716 1.00 89.88 131 TRP A C 1
ATOM 959 O O . TRP A 1 131 ? 0.035 11.909 19.479 1.00 89.88 131 TRP A O 1
ATOM 969 N N . THR A 1 132 ? -0.645 9.970 20.375 1.00 87.62 132 THR A N 1
ATOM 970 C CA . THR A 1 132 ? -1.934 10.487 20.864 1.00 87.62 132 THR A CA 1
ATOM 971 C C . THR A 1 132 ? -1.810 11.486 22.016 1.00 87.62 132 THR A C 1
ATOM 973 O O . THR A 1 132 ? -2.799 12.115 22.380 1.00 87.62 132 THR A O 1
ATOM 976 N N . GLY A 1 133 ? -0.615 11.663 22.591 1.00 85.50 133 GLY A N 1
ATOM 977 C CA . GLY A 1 133 ? -0.328 12.777 23.499 1.00 85.50 133 GLY A CA 1
ATOM 978 C C . GLY A 1 133 ? -0.098 14.109 22.774 1.00 85.50 133 GLY A C 1
ATOM 979 O O . GLY A 1 133 ? -0.177 15.163 23.397 1.00 85.50 133 GLY A O 1
ATOM 980 N N . ILE A 1 134 ? 0.176 14.065 21.466 1.00 90.00 134 ILE A N 1
ATOM 981 C CA . ILE A 1 134 ? 0.462 15.230 20.617 1.00 90.00 134 ILE A CA 1
ATOM 982 C C . ILE A 1 134 ? -0.715 15.496 19.672 1.00 90.00 134 ILE A C 1
ATOM 984 O O . ILE A 1 134 ? -1.171 16.630 19.537 1.00 90.00 134 ILE A O 1
ATOM 988 N N . VAL A 1 135 ? -1.214 14.447 19.015 1.00 88.50 135 VAL A N 1
ATOM 989 C CA . VAL A 1 135 ? -2.311 14.517 18.047 1.00 88.50 135 VAL A CA 1
ATOM 990 C C . VAL A 1 135 ? -3.616 14.052 18.695 1.00 88.50 135 VAL A C 1
ATOM 992 O O . VAL A 1 135 ? -3.640 12.974 19.291 1.00 88.50 135 VAL A O 1
ATOM 995 N N . PRO A 1 136 ? -4.727 14.802 18.554 1.00 89.62 136 PRO A N 1
ATOM 996 C CA . PRO A 1 136 ? -6.011 14.384 19.103 1.00 89.62 136 PRO A CA 1
ATOM 997 C C . PRO A 1 136 ? -6.460 13.020 18.562 1.00 89.62 136 PRO A C 1
ATOM 999 O O . PRO A 1 136 ? -6.399 12.757 17.358 1.00 89.62 136 PRO A O 1
ATOM 1002 N N . THR A 1 137 ? -6.966 12.163 19.447 1.00 87.50 137 THR A N 1
ATOM 1003 C CA . THR A 1 137 ? -7.306 10.762 19.140 1.00 87.50 137 THR A CA 1
ATOM 1004 C C . THR A 1 137 ? -8.301 10.613 17.988 1.00 87.50 137 THR A C 1
ATOM 1006 O O . THR A 1 137 ? -8.203 9.667 17.214 1.00 87.50 137 THR A O 1
ATOM 1009 N N . GLN A 1 138 ? -9.223 11.564 17.815 1.00 86.50 138 GLN A N 1
ATOM 1010 C CA . GLN A 1 138 ? -10.219 11.538 16.742 1.00 86.50 138 GLN A CA 1
ATOM 1011 C C . GLN A 1 138 ? -9.641 11.756 15.334 1.00 86.50 138 GLN A C 1
ATOM 1013 O O . GLN A 1 138 ? -10.286 11.366 14.363 1.00 86.50 138 GLN A O 1
ATOM 1018 N N . VAL A 1 139 ? -8.462 12.379 15.207 1.00 92.31 139 VAL A N 1
ATOM 1019 C CA . VAL A 1 139 ? -7.787 12.610 13.914 1.00 92.31 139 VAL A CA 1
ATOM 1020 C C . VAL A 1 139 ? -6.527 11.765 13.733 1.00 92.31 139 VAL A C 1
ATOM 1022 O O . VAL A 1 139 ? -5.977 11.766 12.637 1.00 92.31 139 VAL A O 1
ATOM 1025 N N . GLU A 1 140 ? -6.099 11.007 14.750 1.00 93.00 140 GLU A N 1
ATOM 1026 C CA . GLU A 1 140 ? -4.889 10.169 14.712 1.00 93.00 140 GLU A CA 1
ATOM 1027 C C . GLU A 1 140 ? -4.836 9.287 13.459 1.00 93.00 140 GLU A C 1
ATOM 1029 O O . GLU A 1 140 ? -3.858 9.338 12.709 1.00 93.00 140 GLU A O 1
ATOM 1034 N N . ARG A 1 141 ? -5.924 8.559 13.175 1.00 91.88 141 ARG A N 1
ATOM 1035 C CA . ARG A 1 141 ? -5.995 7.672 12.009 1.00 91.88 141 ARG A CA 1
ATOM 1036 C C . ARG A 1 141 ? -5.923 8.440 10.690 1.00 91.88 141 ARG A C 1
ATOM 1038 O O . ARG A 1 141 ? -5.241 8.001 9.770 1.00 91.88 141 ARG A O 1
ATOM 1045 N N . SER A 1 142 ? -6.579 9.594 10.597 1.00 94.00 142 SER A N 1
ATOM 1046 C CA . SER A 1 142 ? -6.515 10.463 9.414 1.00 94.00 142 SER A CA 1
ATOM 1047 C C . SER A 1 142 ? -5.101 11.008 9.198 1.00 94.00 142 SER A C 1
ATOM 1049 O O . SER A 1 142 ? -4.616 11.041 8.070 1.00 94.00 142 SER A O 1
ATOM 1051 N N . THR A 1 143 ? -4.400 11.368 10.276 1.00 95.12 143 THR A N 1
ATOM 1052 C CA . THR A 1 143 ? -3.006 11.827 10.229 1.00 95.12 143 THR A CA 1
ATOM 1053 C C . THR A 1 143 ? -2.052 10.714 9.808 1.00 95.12 143 THR A C 1
ATOM 1055 O O . THR A 1 143 ? -1.160 10.960 8.998 1.00 95.12 143 THR A O 1
ATOM 1058 N N . TYR A 1 144 ? -2.255 9.488 10.296 1.00 94.06 144 TYR A N 1
ATOM 1059 C CA . TYR A 1 144 ? -1.536 8.308 9.813 1.00 94.06 144 TYR A CA 1
ATOM 1060 C C . TYR A 1 144 ? -1.692 8.137 8.296 1.00 94.06 144 TYR A C 1
ATOM 1062 O O . TYR A 1 144 ? -0.698 8.048 7.575 1.00 94.06 144 TYR A O 1
ATOM 1070 N N . VAL A 1 145 ? -2.937 8.167 7.810 1.00 95.31 145 VAL A N 1
ATOM 1071 C CA . VAL A 1 145 ? -3.266 8.026 6.384 1.00 95.31 145 VAL A CA 1
ATOM 1072 C C . VAL A 1 145 ? -2.630 9.138 5.549 1.00 95.31 145 VAL A C 1
ATOM 1074 O O . VAL A 1 145 ? -2.068 8.861 4.488 1.00 95.31 145 VAL A O 1
ATOM 1077 N N . LEU A 1 146 ? -2.661 10.383 6.032 1.00 97.62 146 LEU A N 1
ATOM 1078 C CA . LEU A 1 146 ? -2.017 11.513 5.367 1.00 97.62 146 LEU A CA 1
ATOM 1079 C C . LEU A 1 146 ? -0.500 11.330 5.278 1.00 97.62 146 LEU A C 1
ATOM 1081 O O . LEU A 1 146 ? 0.057 11.471 4.195 1.00 97.62 146 LEU A O 1
ATOM 1085 N N . ALA A 1 147 ? 0.164 10.993 6.387 1.00 97.25 147 ALA A N 1
ATOM 1086 C CA . ALA A 1 147 ? 1.615 10.807 6.423 1.00 97.25 147 ALA A CA 1
ATOM 1087 C C . ALA A 1 147 ? 2.069 9.703 5.454 1.00 97.25 147 ALA A C 1
ATOM 1089 O O . ALA A 1 147 ? 3.000 9.901 4.673 1.00 97.25 147 ALA A O 1
ATOM 1090 N N . THR A 1 148 ? 1.359 8.573 5.441 1.00 96.38 148 THR A N 1
ATOM 1091 C CA . THR A 1 148 ? 1.612 7.478 4.498 1.00 96.38 148 THR A CA 1
ATOM 1092 C C . THR A 1 148 ? 1.356 7.895 3.049 1.00 96.38 148 THR A C 1
ATOM 1094 O O . THR A 1 148 ? 2.156 7.571 2.173 1.00 96.38 148 THR A O 1
ATOM 1097 N N . SER A 1 149 ? 0.294 8.662 2.78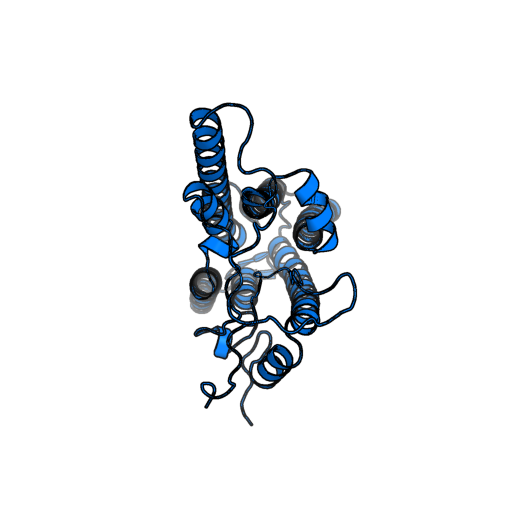5 1.00 98.06 149 SER A N 1
ATOM 1098 C CA . SER A 1 149 ? 0.001 9.172 1.438 1.00 98.06 149 SER A CA 1
ATOM 1099 C C . SER A 1 149 ? 1.083 10.135 0.947 1.00 98.06 149 SER A C 1
ATOM 1101 O O . SER A 1 149 ? 1.522 10.030 -0.193 1.00 98.06 149 SER A O 1
ATOM 1103 N N . VAL A 1 150 ? 1.578 11.027 1.812 1.00 98.56 150 VAL A N 1
ATOM 1104 C CA . VAL A 1 150 ? 2.680 11.944 1.483 1.00 98.56 150 VAL A CA 1
ATOM 1105 C C . VAL A 1 150 ? 3.947 11.171 1.128 1.00 98.56 150 VAL A C 1
ATOM 1107 O O . VAL A 1 150 ? 4.584 11.494 0.129 1.00 98.56 150 VAL A O 1
ATOM 1110 N N . LEU A 1 151 ? 4.302 10.126 1.883 1.00 98.38 151 LEU A N 1
ATOM 1111 C CA . LEU A 1 151 ? 5.470 9.311 1.541 1.00 98.38 151 LEU A CA 1
ATOM 1112 C C . LEU A 1 151 ? 5.301 8.538 0.234 1.00 98.38 151 LEU A C 1
ATOM 1114 O O . LEU A 1 151 ? 6.270 8.421 -0.510 1.00 98.38 151 LEU A O 1
ATOM 1118 N N . LEU A 1 152 ? 4.094 8.065 -0.084 1.00 98.00 152 LEU A N 1
ATOM 1119 C CA . LEU A 1 152 ? 3.817 7.476 -1.396 1.00 98.00 152 LEU A CA 1
ATOM 1120 C C . LEU A 1 152 ? 3.938 8.504 -2.524 1.00 98.00 152 LEU A C 1
ATOM 1122 O O . LEU A 1 152 ? 4.563 8.213 -3.536 1.00 98.00 152 LEU A O 1
ATOM 1126 N N . ILE A 1 153 ? 3.414 9.720 -2.345 1.00 98.62 153 ILE A N 1
ATOM 1127 C CA . ILE A 1 153 ? 3.564 10.806 -3.325 1.00 98.62 153 ILE A CA 1
ATOM 1128 C C . ILE A 1 153 ? 5.048 11.126 -3.551 1.00 98.62 153 ILE A C 1
ATOM 1130 O O . ILE A 1 153 ? 5.485 11.241 -4.696 1.00 98.62 153 ILE A O 1
ATOM 1134 N N . VAL A 1 154 ? 5.838 11.233 -2.476 1.00 98.44 154 VAL A N 1
ATOM 1135 C CA . VAL A 1 154 ? 7.291 11.447 -2.561 1.00 98.44 154 VAL A CA 1
ATOM 1136 C C . VAL A 1 154 ? 7.973 10.278 -3.269 1.00 98.44 154 VAL A C 1
ATOM 1138 O O . VAL A 1 154 ? 8.826 10.516 -4.122 1.00 98.44 154 VAL A O 1
ATOM 1141 N N . LEU A 1 155 ? 7.578 9.038 -2.967 1.00 98.44 155 LEU A N 1
ATOM 1142 C CA . LEU A 1 155 ? 8.077 7.848 -3.649 1.00 98.44 155 LEU A CA 1
ATOM 1143 C C . LEU A 1 155 ? 7.806 7.930 -5.149 1.00 98.44 155 LEU A C 1
ATOM 1145 O O . LEU A 1 155 ? 8.748 7.805 -5.921 1.00 98.44 155 LEU A O 1
ATOM 1149 N N . PHE A 1 156 ? 6.566 8.189 -5.572 1.00 98.00 156 PHE A N 1
ATOM 1150 C CA . PHE A 1 156 ? 6.220 8.287 -6.993 1.00 98.00 156 PHE A CA 1
ATOM 1151 C C . PHE A 1 156 ? 7.017 9.387 -7.686 1.00 98.00 156 PHE A C 1
ATOM 1153 O O . PHE A 1 156 ? 7.581 9.172 -8.759 1.00 98.00 156 PHE A O 1
ATOM 1160 N N . TRP A 1 157 ? 7.104 10.554 -7.048 1.00 97.69 157 TRP A N 1
ATOM 1161 C CA . TRP A 1 157 ? 7.800 11.712 -7.589 1.00 97.69 157 TRP A CA 1
ATOM 1162 C C . TRP A 1 157 ? 9.306 11.476 -7.748 1.00 97.69 157 TRP A C 1
ATOM 1164 O O . TRP A 1 157 ? 9.870 11.808 -8.791 1.00 97.69 157 TRP A O 1
ATOM 1174 N N . GLN A 1 158 ? 9.956 10.894 -6.738 1.00 97.75 158 GLN A N 1
ATOM 1175 C CA . GLN A 1 158 ? 11.411 10.722 -6.697 1.00 97.75 158 GLN A CA 1
ATOM 1176 C C . GLN A 1 158 ? 11.892 9.364 -7.223 1.00 97.75 158 GLN A C 1
ATOM 1178 O O . GLN A 1 158 ? 13.100 9.126 -7.264 1.00 97.75 158 GLN A O 1
ATOM 1183 N N . TRP A 1 159 ? 10.978 8.494 -7.659 1.00 98.25 159 TRP A N 1
ATOM 1184 C CA . TRP A 1 159 ? 11.312 7.193 -8.227 1.00 98.25 159 TRP A CA 1
ATOM 1185 C C . TRP A 1 159 ? 12.227 7.317 -9.448 1.00 98.25 159 TRP A C 1
ATOM 1187 O O . TRP A 1 159 ? 11.886 7.996 -10.426 1.00 98.25 159 TRP A O 1
ATOM 1197 N N . ARG A 1 160 ? 13.361 6.610 -9.419 1.00 97.94 160 ARG A N 1
ATOM 1198 C CA . ARG A 1 160 ? 14.334 6.559 -10.515 1.00 97.94 160 ARG A CA 1
ATOM 1199 C C . ARG A 1 160 ? 14.075 5.322 -11.381 1.00 97.94 160 ARG A C 1
ATOM 1201 O O . ARG A 1 160 ? 14.190 4.210 -10.864 1.00 97.94 160 ARG A O 1
ATOM 1208 N N . PRO A 1 161 ? 13.723 5.467 -12.670 1.00 97.25 161 PRO A N 1
ATOM 1209 C CA . PRO A 1 161 ? 13.520 4.307 -13.528 1.00 97.25 161 PRO A CA 1
ATOM 1210 C C . PRO A 1 161 ? 14.838 3.540 -13.700 1.00 97.25 161 PRO A C 1
ATOM 1212 O O . PRO A 1 161 ? 15.902 4.136 -13.871 1.00 97.25 161 PRO A O 1
ATOM 1215 N N . LEU A 1 162 ? 14.754 2.210 -13.667 1.00 96.81 162 LEU A N 1
ATOM 1216 C CA . LEU A 1 162 ? 15.845 1.314 -14.047 1.00 96.81 162 LEU A CA 1
ATOM 1217 C C . LEU A 1 162 ? 15.489 0.731 -15.418 1.00 96.81 162 LEU A C 1
ATOM 1219 O O . LEU A 1 162 ? 14.664 -0.187 -15.481 1.00 96.81 162 LEU A O 1
ATOM 1223 N N . PRO A 1 163 ? 16.043 1.295 -16.506 1.00 86.62 163 PRO A N 1
ATOM 1224 C CA . PRO A 1 163 ? 15.701 0.874 -17.854 1.00 86.62 163 PRO A CA 1
ATOM 1225 C C . PRO A 1 163 ? 16.169 -0.560 -18.117 1.00 86.62 163 PRO A C 1
ATOM 1227 O O . PRO A 1 163 ? 17.112 -1.058 -17.501 1.00 86.62 163 PRO A O 1
ATOM 1230 N N . GLY A 1 164 ? 15.510 -1.212 -19.070 1.00 92.31 164 GLY A N 1
ATOM 1231 C CA . GLY A 1 164 ? 15.739 -2.610 -19.417 1.00 92.31 164 GLY A CA 1
ATOM 1232 C C . GLY A 1 164 ? 14.519 -3.454 -19.081 1.00 92.31 164 GLY A C 1
ATOM 1233 O O . GLY A 1 164 ? 14.005 -3.423 -17.963 1.00 92.31 164 GLY A O 1
ATOM 1234 N N . VAL A 1 165 ? 14.053 -4.179 -20.088 1.00 97.06 165 VAL A N 1
ATOM 1235 C CA . VAL A 1 165 ? 12.867 -5.026 -20.024 1.00 97.06 165 VAL A CA 1
ATOM 1236 C C . VAL A 1 165 ? 13.290 -6.415 -19.553 1.00 97.06 165 VAL A C 1
ATOM 1238 O O . VAL A 1 165 ? 14.180 -7.026 -20.140 1.00 97.06 165 VAL A O 1
ATOM 1241 N N . VAL A 1 166 ? 12.668 -6.898 -18.478 1.00 98.00 166 VAL A N 1
ATOM 1242 C CA . VAL A 1 166 ? 12.807 -8.277 -17.988 1.00 98.00 166 VAL A CA 1
ATOM 1243 C C . VAL A 1 166 ? 11.890 -9.190 -18.792 1.00 98.00 166 VAL A C 1
ATOM 1245 O O . VAL A 1 166 ? 12.319 -10.240 -19.262 1.00 98.00 166 VAL A O 1
ATOM 1248 N N . TRP A 1 167 ? 10.637 -8.768 -18.978 1.00 97.94 167 TRP A N 1
ATOM 1249 C CA . TRP A 1 167 ? 9.721 -9.383 -19.929 1.00 97.94 167 TRP A CA 1
ATOM 1250 C C . TRP A 1 167 ? 8.782 -8.357 -20.548 1.00 97.94 167 TRP A C 1
ATOM 1252 O O . TRP A 1 167 ? 8.413 -7.353 -19.932 1.00 97.94 167 TRP A O 1
ATOM 1262 N N . GLU A 1 168 ? 8.358 -8.676 -21.761 1.00 97.62 168 GLU A N 1
ATOM 1263 C CA . GLU A 1 168 ? 7.293 -8.008 -22.487 1.00 97.62 168 GLU A CA 1
ATOM 1264 C C . GLU A 1 168 ? 6.435 -9.101 -23.118 1.00 97.62 168 GLU A C 1
ATOM 1266 O O . GLU A 1 168 ? 6.915 -9.916 -23.904 1.00 97.62 168 GLU A O 1
ATOM 1271 N N . ALA A 1 169 ? 5.187 -9.197 -22.674 1.00 97.62 169 ALA A N 1
ATOM 1272 C CA . ALA A 1 169 ? 4.266 -10.216 -23.142 1.00 97.62 169 ALA A CA 1
ATOM 1273 C C . ALA A 1 169 ? 3.614 -9.785 -24.459 1.00 97.62 169 ALA A C 1
ATOM 1275 O O . ALA A 1 169 ? 3.135 -8.660 -24.589 1.00 97.62 169 ALA A O 1
ATOM 1276 N N . GLU A 1 170 ? 3.515 -10.715 -25.403 1.00 97.69 170 GLU A N 1
ATOM 1277 C CA . GLU A 1 170 ? 2.733 -10.535 -26.625 1.00 97.69 170 GLU A CA 1
ATOM 1278 C C . GLU A 1 170 ? 1.264 -10.941 -26.414 1.00 97.69 170 GLU A C 1
ATOM 1280 O O . GLU A 1 170 ? 0.885 -11.558 -25.410 1.00 97.69 170 GLU A O 1
ATOM 1285 N N . GLN A 1 171 ? 0.394 -10.595 -27.364 1.00 96.25 171 GLN A N 1
ATOM 1286 C CA . GLN A 1 171 ? -1.001 -11.037 -27.331 1.00 96.25 171 GLN A CA 1
ATOM 1287 C C . GLN A 1 171 ? -1.111 -12.545 -27.625 1.00 96.25 171 GLN A C 1
ATOM 1289 O O . GLN A 1 171 ? -0.388 -13.040 -28.487 1.00 96.25 171 GLN A O 1
ATOM 1294 N N . PRO A 1 172 ? -2.017 -13.294 -26.956 1.00 96.50 172 PRO A N 1
ATOM 1295 C CA . PRO A 1 172 ? -3.059 -12.841 -26.021 1.00 96.50 172 PRO A CA 1
ATOM 1296 C C . PRO A 1 172 ? -2.616 -12.768 -24.546 1.00 96.50 172 PRO A C 1
ATOM 1298 O O . PRO A 1 172 ? -3.411 -12.395 -23.682 1.00 96.50 172 PRO A O 1
ATOM 1301 N N . VAL A 1 173 ? -1.370 -13.132 -24.230 1.00 98.06 173 VAL A N 1
ATOM 1302 C CA . VAL A 1 173 ? -0.864 -13.188 -22.846 1.00 98.06 173 VAL A CA 1
ATOM 1303 C C . VAL A 1 173 ? -0.876 -11.803 -22.199 1.00 98.06 173 VAL A C 1
ATOM 1305 O O . VAL A 1 173 ? -1.293 -11.669 -21.050 1.00 98.06 173 VAL A O 1
ATOM 1308 N N . ALA A 1 174 ? -0.515 -10.759 -22.949 1.00 97.62 174 ALA A N 1
ATOM 1309 C CA . ALA A 1 174 ? -0.584 -9.376 -22.482 1.00 97.62 174 ALA A CA 1
ATOM 1310 C C . ALA A 1 174 ? -1.985 -8.984 -21.980 1.00 97.62 174 ALA A C 1
ATOM 1312 O O . ALA A 1 174 ? -2.109 -8.357 -20.928 1.00 97.62 174 ALA A O 1
ATOM 1313 N N . ALA A 1 175 ? -3.050 -9.377 -22.692 1.00 97.75 175 ALA A N 1
ATOM 1314 C CA . ALA A 1 175 ? -4.425 -9.120 -22.265 1.00 97.75 175 ALA A CA 1
ATOM 1315 C C . ALA A 1 175 ? -4.769 -9.843 -20.953 1.00 97.75 175 ALA A C 1
ATOM 1317 O O . ALA A 1 175 ? -5.391 -9.249 -20.073 1.00 97.75 175 ALA A O 1
ATOM 1318 N N . VAL A 1 176 ? -4.329 -11.095 -20.785 1.00 98.25 176 VAL A N 1
ATOM 1319 C CA . VAL A 1 176 ? -4.524 -11.844 -19.531 1.00 98.25 176 VAL A CA 1
ATOM 1320 C C . VAL A 1 176 ? -3.821 -11.147 -18.365 1.00 98.25 176 VAL A C 1
ATOM 1322 O O . VAL A 1 176 ? -4.420 -10.989 -17.302 1.00 98.25 176 VAL A O 1
ATOM 1325 N N . LEU A 1 177 ? -2.587 -10.676 -18.564 1.00 98.25 177 LEU A N 1
ATOM 1326 C CA . LEU A 1 177 ? -1.841 -9.936 -17.542 1.00 98.25 177 LEU A CA 1
ATOM 1327 C C . LEU A 1 177 ? -2.545 -8.627 -17.169 1.00 98.25 177 LEU A C 1
ATOM 1329 O O . LEU A 1 177 ? -2.717 -8.357 -15.987 1.00 98.25 177 LEU A O 1
ATOM 1333 N N . TRP A 1 178 ? -3.066 -7.873 -18.140 1.00 98.06 178 TRP A N 1
ATOM 1334 C CA . TRP A 1 178 ? -3.880 -6.684 -17.859 1.00 98.06 178 TRP A CA 1
ATOM 1335 C C . TRP A 1 178 ? -5.151 -6.978 -17.058 1.00 98.06 178 TRP A C 1
ATOM 1337 O O . TRP A 1 178 ? -5.511 -6.212 -16.161 1.00 98.06 178 TRP A O 1
ATOM 1347 N N . VAL A 1 179 ? -5.839 -8.081 -17.361 1.00 98.31 179 VAL A N 1
ATOM 1348 C CA . VAL A 1 179 ? -7.013 -8.501 -16.587 1.00 98.31 179 VAL A CA 1
ATOM 1349 C C . VAL A 1 179 ? -6.607 -8.824 -15.151 1.00 98.31 179 VAL A C 1
ATOM 1351 O O . VAL A 1 179 ? -7.248 -8.340 -14.220 1.00 98.31 179 VAL A O 1
ATOM 1354 N N . LEU A 1 180 ? -5.526 -9.582 -14.951 1.00 98.44 180 LEU A N 1
ATOM 1355 C CA . LEU A 1 180 ? -5.017 -9.911 -13.617 1.00 98.44 180 LEU A CA 1
ATOM 1356 C C . LEU A 1 180 ? -4.582 -8.659 -12.846 1.00 98.44 180 LEU A C 1
ATOM 1358 O O . LEU A 1 180 ? -4.970 -8.507 -11.690 1.00 98.44 180 LEU A O 1
ATOM 1362 N N . PHE A 1 181 ? -3.876 -7.729 -13.493 1.00 98.38 181 PHE A N 1
ATOM 1363 C CA . PHE A 1 181 ? -3.534 -6.417 -12.942 1.00 98.38 181 PHE A CA 1
ATOM 1364 C C . PHE A 1 181 ? -4.770 -5.696 -12.392 1.00 98.38 181 PHE A C 1
ATOM 1366 O O . PHE A 1 181 ? -4.809 -5.306 -11.223 1.00 98.38 181 PHE A O 1
ATOM 1373 N N . GLY A 1 182 ? -5.811 -5.561 -13.223 1.00 98.12 182 GLY A N 1
ATOM 1374 C CA . GLY A 1 182 ? -7.068 -4.921 -12.840 1.00 98.12 182 GLY A CA 1
ATOM 1375 C C . GLY A 1 182 ? -7.774 -5.654 -11.698 1.00 98.12 182 GLY A C 1
ATOM 1376 O O . GLY A 1 182 ? -8.226 -5.019 -10.745 1.00 98.12 182 GLY A O 1
ATOM 1377 N N . VAL A 1 183 ? -7.812 -6.990 -11.745 1.00 98.25 183 VAL A N 1
ATOM 1378 C CA . VAL A 1 183 ? -8.369 -7.831 -10.674 1.00 98.25 183 VAL A CA 1
ATOM 1379 C C . VAL A 1 183 ? -7.633 -7.607 -9.353 1.00 98.25 183 VAL A C 1
ATOM 1381 O O . VAL A 1 183 ? -8.293 -7.517 -8.320 1.00 98.25 183 VAL A O 1
ATOM 1384 N N . GLY A 1 184 ? -6.305 -7.461 -9.365 1.00 98.19 184 GLY A N 1
ATOM 1385 C CA . GLY A 1 184 ? -5.515 -7.148 -8.172 1.00 98.19 184 GLY A CA 1
ATOM 1386 C C . GLY A 1 184 ? -5.982 -5.860 -7.488 1.00 98.19 184 GLY A C 1
ATOM 1387 O O . GLY A 1 184 ? -6.338 -5.875 -6.308 1.00 98.19 184 GLY A O 1
ATOM 1388 N N . TRP A 1 185 ? -6.085 -4.761 -8.239 1.00 98.19 185 TRP A N 1
ATOM 1389 C CA . TRP A 1 185 ? -6.551 -3.469 -7.714 1.00 98.19 185 TRP A CA 1
ATOM 1390 C C . TRP A 1 185 ? -8.014 -3.482 -7.262 1.00 98.19 185 TRP A C 1
ATOM 1392 O O . TRP A 1 185 ? -8.347 -2.931 -6.209 1.00 98.19 185 TRP A O 1
ATOM 1402 N N . VAL A 1 186 ? -8.892 -4.142 -8.022 1.00 98.06 186 VAL A N 1
ATOM 1403 C CA . VAL A 1 186 ? -10.301 -4.317 -7.645 1.00 98.06 186 VAL A CA 1
ATOM 1404 C C . VAL A 1 186 ? -10.416 -5.133 -6.357 1.00 98.06 186 VAL A C 1
ATOM 1406 O O . VAL A 1 186 ? -11.193 -4.768 -5.474 1.00 98.06 186 VAL A O 1
ATOM 1409 N N . LEU A 1 187 ? -9.617 -6.193 -6.202 1.00 96.31 187 LEU A N 1
ATOM 1410 C CA . LEU A 1 187 ? -9.581 -6.998 -4.985 1.00 96.31 187 LEU A CA 1
ATOM 1411 C C . LEU A 1 187 ? -9.127 -6.170 -3.780 1.00 96.31 187 LEU A C 1
ATOM 1413 O O . LEU A 1 187 ? -9.745 -6.291 -2.721 1.00 96.31 187 LEU A O 1
ATOM 1417 N N . VAL A 1 188 ? -8.118 -5.300 -3.930 1.00 95.56 188 VAL A N 1
ATOM 1418 C CA . VAL A 1 188 ? -7.720 -4.349 -2.875 1.00 95.56 188 VAL A CA 1
ATOM 1419 C C . VAL A 1 188 ? -8.919 -3.499 -2.456 1.00 95.56 188 VAL A C 1
ATOM 1421 O O . VAL A 1 188 ? -9.292 -3.497 -1.281 1.00 95.56 188 VAL A O 1
ATOM 1424 N N . LEU A 1 189 ? -9.570 -2.826 -3.411 1.00 94.62 189 LEU A N 1
ATOM 1425 C CA . LEU A 1 189 ? -10.675 -1.915 -3.118 1.00 94.62 189 LEU A CA 1
ATOM 1426 C C . LEU A 1 189 ? -11.858 -2.641 -2.462 1.00 94.62 189 LEU A C 1
ATOM 1428 O O . LEU A 1 189 ? -12.302 -2.241 -1.386 1.00 94.62 189 LEU A O 1
ATOM 1432 N N . ILE A 1 190 ? -12.328 -3.745 -3.046 1.00 94.00 190 ILE A N 1
ATOM 1433 C CA . ILE A 1 190 ? -13.441 -4.532 -2.495 1.00 94.00 190 ILE A CA 1
ATOM 1434 C C . ILE A 1 190 ? -13.098 -5.050 -1.097 1.00 94.00 190 ILE A C 1
ATOM 1436 O O . ILE A 1 190 ? -13.931 -4.973 -0.197 1.00 94.00 190 ILE A O 1
ATOM 1440 N N . SER A 1 191 ? -11.872 -5.525 -0.874 1.00 89.19 191 SER A N 1
ATOM 1441 C CA . SER A 1 191 ? -11.470 -6.043 0.437 1.00 89.19 191 SER A CA 1
ATOM 1442 C C . SER A 1 191 ? -11.507 -4.969 1.522 1.00 89.19 191 SER A C 1
ATOM 1444 O O . SER A 1 191 ? -11.936 -5.259 2.636 1.00 89.19 191 SER A O 1
ATOM 1446 N N . THR A 1 192 ? -11.150 -3.719 1.202 1.00 88.44 192 THR A N 1
ATOM 1447 C CA . THR A 1 192 ? -11.311 -2.604 2.154 1.00 88.44 192 THR A CA 1
ATOM 1448 C C . THR A 1 192 ? -12.783 -2.300 2.455 1.00 88.44 192 THR A C 1
ATOM 1450 O O . THR A 1 192 ? -13.121 -2.037 3.608 1.00 88.44 192 THR A O 1
ATOM 1453 N N . LEU A 1 193 ? -13.670 -2.383 1.454 1.00 90.50 193 LEU A N 1
ATOM 1454 C CA . LEU A 1 193 ? -15.116 -2.180 1.624 1.00 90.50 193 LEU A CA 1
ATOM 1455 C C . LEU A 1 193 ? -15.763 -3.279 2.475 1.00 90.50 193 LEU A C 1
ATOM 1457 O O . LEU A 1 193 ? -16.681 -2.992 3.237 1.00 90.50 193 LEU A O 1
ATOM 1461 N N . LEU A 1 194 ? -15.278 -4.520 2.368 1.00 85.94 194 LEU A N 1
ATOM 1462 C CA . LEU A 1 194 ? -15.815 -5.665 3.104 1.00 85.94 194 LEU A CA 1
ATOM 1463 C C . LEU A 1 194 ? -15.619 -5.563 4.623 1.00 85.94 194 LEU A C 1
ATOM 1465 O O . LEU A 1 194 ? -16.448 -6.096 5.358 1.00 85.94 194 LEU A O 1
ATOM 1469 N N . ILE A 1 195 ? -14.544 -4.921 5.093 1.00 81.06 195 ILE A N 1
ATOM 1470 C CA . ILE A 1 195 ? -14.255 -4.795 6.529 1.00 81.06 195 ILE A CA 1
ATOM 1471 C C . ILE A 1 195 ? -14.942 -3.574 7.149 1.00 81.06 195 ILE A C 1
ATOM 1473 O O . ILE A 1 195 ? -15.881 -3.745 7.919 1.00 81.06 195 ILE A O 1
ATOM 1477 N N . ASP A 1 196 ? -14.482 -2.370 6.810 1.00 86.19 196 ASP A N 1
ATOM 1478 C CA . ASP A 1 196 ? -15.043 -1.055 7.145 1.00 86.19 196 ASP A CA 1
ATOM 1479 C C . ASP A 1 196 ? -14.092 -0.002 6.533 1.00 86.19 196 ASP A C 1
ATOM 1481 O O . ASP A 1 196 ? -13.168 0.487 7.184 1.00 86.19 196 ASP A O 1
ATOM 1485 N N . HIS A 1 197 ? -14.246 0.293 5.236 1.00 89.94 197 HIS A N 1
ATOM 1486 C CA . HIS A 1 197 ? -13.334 1.173 4.483 1.00 89.94 197 HIS A CA 1
ATOM 1487 C C . HIS A 1 197 ? -13.171 2.549 5.140 1.00 89.94 197 HIS A C 1
ATOM 1489 O O . HIS A 1 197 ? -12.073 3.097 5.211 1.00 89.94 197 HIS A O 1
ATOM 1495 N N . PHE A 1 198 ? -14.264 3.111 5.653 1.00 90.88 198 PHE A N 1
ATOM 1496 C CA . PHE A 1 198 ? -14.244 4.433 6.264 1.00 90.88 198 PHE A CA 1
ATOM 1497 C C . PHE A 1 198 ? -13.573 4.432 7.638 1.00 90.88 198 PHE A C 1
ATOM 1499 O O . PHE A 1 198 ? -12.922 5.416 7.984 1.00 90.88 198 PHE A O 1
ATOM 1506 N N . ASP A 1 199 ? -13.685 3.347 8.404 1.00 88.06 199 ASP A N 1
ATOM 1507 C CA . ASP A 1 199 ? -12.913 3.173 9.635 1.00 88.06 199 ASP A CA 1
ATOM 1508 C C . ASP A 1 199 ? -11.420 2.983 9.352 1.00 88.06 199 ASP A C 1
ATOM 1510 O O . ASP A 1 199 ? -10.577 3.631 9.980 1.00 88.06 199 ASP A O 1
ATOM 1514 N N . LEU A 1 200 ? -11.098 2.176 8.332 1.00 86.56 200 LEU A N 1
ATOM 1515 C CA . LEU A 1 200 ? -9.729 1.918 7.894 1.00 86.56 200 LEU A CA 1
ATOM 1516 C C . LEU A 1 200 ? -9.003 3.207 7.488 1.00 86.56 200 LEU A C 1
ATOM 1518 O O . LEU A 1 200 ? -7.799 3.314 7.714 1.00 86.56 200 LEU A O 1
ATOM 1522 N N . PHE A 1 201 ? -9.703 4.192 6.925 1.00 90.19 201 PHE A N 1
ATOM 1523 C CA . PHE A 1 201 ? -9.099 5.450 6.474 1.00 90.19 201 PHE A CA 1
ATOM 1524 C C . PHE A 1 201 ? -9.376 6.663 7.375 1.00 90.19 201 PHE A C 1
ATOM 1526 O O . PHE A 1 201 ? -9.080 7.788 6.982 1.00 90.19 201 PHE A O 1
ATOM 1533 N N . GLY A 1 202 ? -9.889 6.468 8.595 1.00 89.69 202 GLY A N 1
ATOM 1534 C CA . GLY A 1 202 ? -10.000 7.551 9.585 1.00 89.69 202 GLY A CA 1
ATOM 1535 C C . GLY A 1 202 ? -11.295 8.376 9.529 1.00 89.69 202 GLY A C 1
ATOM 1536 O O . GLY A 1 202 ? -11.525 9.240 10.380 1.00 89.69 202 GLY A O 1
ATOM 1537 N N . LEU A 1 203 ? -12.168 8.122 8.548 1.00 91.19 203 LEU A N 1
ATOM 1538 C CA . LEU A 1 203 ? -13.397 8.891 8.345 1.00 91.19 203 LEU A CA 1
ATOM 1539 C C . LEU A 1 203 ? -14.459 8.600 9.406 1.00 91.19 203 LEU A C 1
ATOM 1541 O O . LEU A 1 203 ? -15.151 9.517 9.856 1.00 91.19 203 LEU A O 1
ATOM 1545 N N . ARG A 1 204 ? -14.592 7.345 9.845 1.00 90.88 204 ARG A N 1
ATOM 1546 C CA . ARG A 1 204 ? -15.585 6.982 10.867 1.00 90.88 204 ARG A CA 1
ATOM 1547 C C . ARG A 1 204 ? -15.305 7.691 12.197 1.00 90.88 204 ARG A C 1
ATOM 1549 O O . ARG A 1 204 ? -16.243 8.175 12.831 1.00 90.88 204 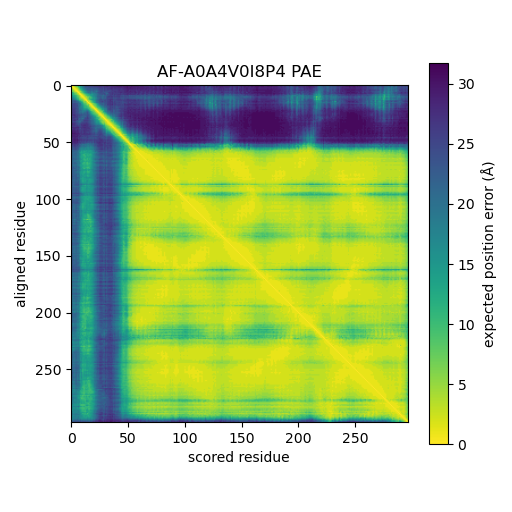ARG A O 1
ATOM 1556 N N . GLN A 1 205 ? -14.037 7.806 12.587 1.00 90.44 205 GLN A N 1
ATOM 1557 C CA . GLN A 1 205 ? -13.586 8.439 13.828 1.00 90.44 205 GLN A CA 1
ATOM 1558 C C . GLN A 1 205 ? -13.971 9.926 13.858 1.00 90.44 205 GLN A C 1
ATOM 1560 O O . GLN A 1 205 ? -14.625 10.376 14.803 1.00 90.44 205 GLN A O 1
ATOM 1565 N N . VAL A 1 206 ? -13.667 10.674 12.790 1.00 92.12 206 VAL A N 1
ATOM 1566 C CA . VAL A 1 206 ? -14.002 12.108 12.710 1.00 92.12 206 VAL A CA 1
ATOM 1567 C C . VAL A 1 206 ? -15.510 12.357 12.593 1.00 92.12 206 VAL A C 1
ATOM 1569 O O . VAL A 1 206 ? -16.019 13.315 13.175 1.00 92.12 206 VAL A O 1
ATOM 1572 N N . VAL A 1 207 ? -16.256 11.481 11.906 1.00 92.69 207 VAL A N 1
ATOM 1573 C CA . VAL A 1 207 ? -17.722 11.586 11.789 1.00 92.69 207 VAL A CA 1
ATOM 1574 C C . VAL A 1 207 ? -18.407 11.313 13.128 1.00 92.69 207 VAL A C 1
ATOM 1576 O O . VAL A 1 207 ? -19.336 12.036 13.497 1.00 92.69 207 VAL A O 1
ATOM 1579 N N . LEU A 1 208 ? -17.972 10.292 13.872 1.00 90.12 208 LEU A N 1
ATOM 1580 C CA . LEU A 1 208 ? -18.508 10.001 15.205 1.00 90.12 208 LEU A CA 1
ATOM 1581 C C . LEU A 1 208 ? -18.212 11.146 16.176 1.00 90.12 208 LEU A C 1
ATOM 1583 O O . LEU A 1 208 ? -19.131 11.609 16.855 1.00 90.12 208 LEU A O 1
ATOM 1587 N N . TYR A 1 209 ? -16.991 11.685 16.149 1.00 90.12 209 TYR A N 1
ATOM 1588 C CA . TYR A 1 209 ? -16.617 12.854 16.943 1.00 90.12 209 TYR A CA 1
ATOM 1589 C C . TYR A 1 209 ? -17.478 14.086 16.616 1.00 90.12 209 TYR A C 1
ATOM 1591 O O . TYR A 1 209 ? -18.018 14.734 17.518 1.00 90.12 209 TYR A O 1
ATOM 1599 N N . ALA A 1 210 ? -17.694 14.380 15.328 1.00 90.06 210 ALA A N 1
ATOM 1600 C CA . ALA A 1 210 ? -18.563 15.475 14.896 1.00 90.06 210 ALA A CA 1
ATOM 1601 C C . ALA A 1 210 ? -20.014 15.294 15.381 1.00 90.06 210 ALA A C 1
ATOM 1603 O O . ALA A 1 210 ? -20.652 16.257 15.811 1.00 90.06 210 ALA A O 1
ATOM 1604 N N . LYS A 1 211 ? -20.509 14.049 15.405 1.00 90.38 211 LYS A N 1
ATOM 1605 C CA . LYS A 1 211 ? -21.828 13.680 15.951 1.00 90.38 211 LYS A CA 1
ATOM 1606 C C . LYS A 1 211 ? -21.874 13.626 17.484 1.00 90.38 211 LYS A C 1
ATOM 1608 O O . LYS A 1 211 ? -22.936 13.351 18.032 1.00 90.38 211 LYS A O 1
ATOM 1613 N N . GLY A 1 212 ? -20.758 13.872 18.176 1.00 86.69 212 GLY A N 1
ATOM 1614 C CA . GLY A 1 212 ? -20.665 13.764 19.634 1.00 86.69 212 GLY A CA 1
ATOM 1615 C C . GLY A 1 212 ? -20.863 12.339 20.155 1.00 86.69 212 GLY A C 1
ATOM 1616 O O . GLY A 1 212 ? -21.325 12.168 21.276 1.00 86.69 212 GLY A O 1
ATOM 1617 N N . ARG A 1 213 ? -20.569 11.321 19.337 1.00 88.06 213 ARG A N 1
ATOM 1618 C CA . ARG A 1 213 ? -20.658 9.910 19.722 1.00 88.06 213 ARG A CA 1
ATOM 1619 C C . ARG A 1 213 ? -19.264 9.369 20.044 1.00 88.06 213 ARG A C 1
ATOM 1621 O O . ARG A 1 213 ? -18.328 9.684 19.306 1.00 88.06 213 ARG A O 1
ATOM 1628 N N . PRO A 1 214 ? -19.117 8.540 21.091 1.00 83.81 214 PRO A N 1
ATOM 1629 C CA . PRO A 1 214 ? -17.849 7.888 21.374 1.00 83.81 214 PRO A CA 1
ATOM 1630 C C . PRO A 1 214 ? -17.478 6.936 20.233 1.00 83.81 214 PRO A C 1
ATOM 1632 O O . PRO A 1 214 ? -18.342 6.319 19.602 1.00 83.81 214 PRO A O 1
ATOM 1635 N N . TYR A 1 215 ? -16.181 6.830 19.960 1.00 86.12 215 TYR A N 1
ATOM 1636 C CA . TYR A 1 215 ? -15.665 5.862 19.004 1.00 86.12 215 TYR A CA 1
ATOM 1637 C C . TYR A 1 215 ? -15.707 4.455 19.608 1.00 86.12 215 TYR A C 1
ATOM 1639 O O . TYR A 1 215 ? -15.192 4.231 20.701 1.00 86.12 215 TYR A O 1
ATOM 1647 N N . THR A 1 216 ? -16.294 3.510 18.874 1.00 81.75 216 THR A N 1
ATOM 1648 C CA . THR A 1 216 ? -16.265 2.082 19.201 1.00 81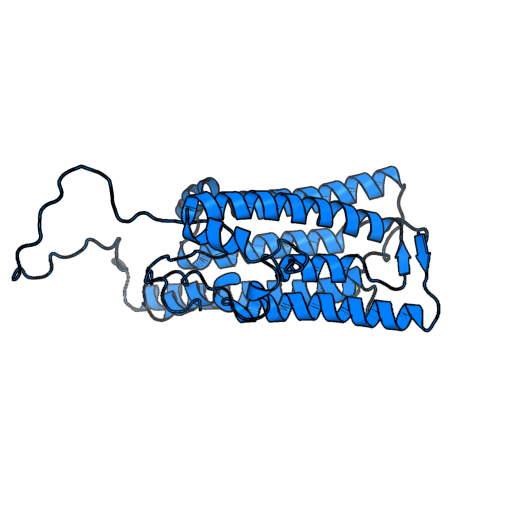.75 216 THR A CA 1
ATOM 1649 C C . THR A 1 216 ? -15.587 1.316 18.068 1.00 81.75 216 THR A C 1
ATOM 1651 O O . THR A 1 216 ? -15.977 1.498 16.907 1.00 81.75 216 THR A O 1
ATOM 1654 N N . PRO A 1 217 ? -14.590 0.465 18.363 1.00 77.69 217 PRO A N 1
ATOM 1655 C CA . PRO A 1 217 ? -13.884 -0.280 17.327 1.00 77.69 217 PRO A CA 1
ATOM 1656 C C . PRO A 1 217 ? -14.812 -1.291 16.643 1.00 77.69 217 PRO A C 1
ATOM 1658 O O . PRO A 1 217 ? -15.684 -1.862 17.312 1.00 77.69 217 PRO A O 1
ATOM 1661 N N . PRO A 1 218 ? -14.651 -1.546 15.333 1.00 76.75 218 PRO A N 1
ATOM 1662 C CA . PRO A 1 218 ? -15.366 -2.628 14.668 1.00 76.75 218 PRO A CA 1
ATOM 1663 C C . PRO A 1 218 ? -15.091 -3.990 15.342 1.00 76.75 218 PRO A C 1
ATOM 1665 O O . PRO A 1 218 ? -13.979 -4.240 15.801 1.00 76.75 218 PRO A O 1
ATOM 1668 N N . PRO A 1 219 ? -16.070 -4.904 15.424 1.00 77.62 219 PRO A N 1
ATOM 1669 C CA . PRO A 1 219 ? -15.813 -6.267 15.887 1.00 77.62 219 PRO A CA 1
ATOM 1670 C C . PRO A 1 219 ? -14.997 -7.056 14.855 1.00 77.62 219 PRO A C 1
ATOM 1672 O O . PRO A 1 219 ? -15.096 -6.800 13.651 1.00 77.62 219 PRO A O 1
ATOM 1675 N N . PHE A 1 220 ? -14.242 -8.062 15.306 1.00 78.62 220 PHE A N 1
ATOM 1676 C CA . PHE A 1 220 ? -13.561 -8.981 14.390 1.00 78.62 220 PHE A CA 1
ATOM 1677 C C . PHE A 1 220 ? -14.583 -9.750 13.535 1.00 78.62 220 PHE A C 1
ATOM 1679 O O . PHE A 1 220 ? -15.503 -10.381 14.059 1.00 78.62 220 PHE A O 1
ATOM 1686 N N . ARG A 1 221 ? -14.436 -9.699 12.206 1.00 78.00 221 ARG A N 1
ATOM 1687 C CA . ARG A 1 221 ? -15.321 -10.375 11.245 1.00 78.00 221 ARG A CA 1
ATOM 1688 C C . ARG A 1 221 ? -14.522 -10.922 10.068 1.00 78.00 221 ARG A C 1
ATOM 1690 O O . ARG A 1 221 ? -13.519 -10.342 9.670 1.00 78.00 221 ARG A O 1
ATOM 1697 N N . THR A 1 222 ? -15.025 -11.997 9.462 1.00 82.38 222 THR A N 1
ATOM 1698 C CA . THR A 1 222 ? -14.426 -12.658 8.287 1.00 82.38 222 THR A CA 1
ATOM 1699 C C . THR A 1 222 ? -15.408 -12.678 7.099 1.00 82.38 222 THR A C 1
ATOM 1701 O O . THR A 1 222 ? -15.973 -13.716 6.741 1.00 82.38 222 THR A O 1
ATOM 1704 N N . PRO A 1 223 ? -15.708 -11.515 6.492 1.00 80.44 223 PRO A N 1
ATOM 1705 C CA . PRO A 1 223 ? -16.673 -11.408 5.397 1.00 80.44 223 PRO A CA 1
ATOM 1706 C C . PRO A 1 223 ? -16.109 -11.916 4.058 1.00 80.44 223 PRO A C 1
ATOM 1708 O O . PRO A 1 223 ? -14.964 -11.642 3.714 1.00 80.44 223 PRO A O 1
ATOM 1711 N N . ALA A 1 224 ? -16.945 -12.600 3.267 1.00 89.94 224 ALA A N 1
ATOM 1712 C CA . ALA A 1 224 ? -16.687 -12.980 1.867 1.00 89.94 224 ALA A CA 1
ATOM 1713 C C . ALA A 1 224 ? -15.251 -13.479 1.580 1.00 89.94 224 ALA A C 1
ATOM 1715 O O . ALA A 1 224 ? -14.922 -14.600 1.964 1.00 89.94 224 ALA A O 1
ATOM 1716 N N . ALA A 1 225 ? -14.402 -12.662 0.937 1.00 82.50 225 ALA A N 1
ATOM 1717 C CA . ALA A 1 225 ? -13.021 -13.004 0.572 1.00 82.50 225 ALA A CA 1
ATOM 1718 C C . ALA A 1 225 ? -12.157 -13.418 1.778 1.00 82.50 225 ALA A C 1
ATOM 1720 O O . ALA A 1 225 ? -11.327 -14.319 1.654 1.00 82.50 225 ALA A O 1
ATOM 1721 N N . TYR A 1 226 ? -12.425 -12.854 2.961 1.00 85.00 226 TYR A N 1
ATOM 1722 C CA . TYR A 1 226 ? -11.754 -13.217 4.212 1.00 85.00 226 TYR A CA 1
ATOM 1723 C C . TYR A 1 226 ? -12.093 -14.643 4.686 1.00 85.00 226 TYR A C 1
ATOM 1725 O O . TYR A 1 226 ? -11.441 -15.175 5.572 1.00 85.00 226 TYR A O 1
ATOM 1733 N N . LYS A 1 227 ? -13.090 -15.321 4.100 1.00 86.19 227 LYS A N 1
ATOM 1734 C CA . LYS A 1 227 ? -13.328 -16.757 4.348 1.00 86.19 227 LYS A CA 1
ATOM 1735 C C . LYS A 1 227 ? -12.429 -17.662 3.504 1.00 86.19 227 LYS A C 1
ATOM 1737 O O . LYS A 1 227 ? -12.303 -18.841 3.819 1.00 86.19 227 LYS A O 1
ATOM 1742 N N . LEU A 1 228 ? -11.849 -17.134 2.425 1.00 89.00 228 LEU A N 1
ATOM 1743 C CA . LEU A 1 228 ? -10.997 -17.882 1.496 1.00 89.00 228 LEU A CA 1
ATOM 1744 C C . LEU A 1 228 ? -9.515 -17.664 1.801 1.00 89.00 228 LEU A C 1
ATOM 1746 O O . LEU A 1 228 ? -8.752 -18.628 1.866 1.00 89.00 228 LEU A O 1
ATOM 1750 N N . VAL A 1 229 ? -9.125 -16.407 2.022 1.00 91.75 229 VAL A N 1
ATOM 1751 C CA . VAL A 1 229 ? -7.748 -15.998 2.325 1.00 91.75 229 VAL A CA 1
ATOM 1752 C C . VAL A 1 229 ? -7.747 -14.981 3.460 1.00 91.75 229 VAL A C 1
ATOM 1754 O O . VAL A 1 229 ? -8.633 -14.136 3.532 1.00 91.75 229 VAL A O 1
ATOM 1757 N N . ARG A 1 230 ? -6.758 -15.042 4.355 1.00 92.06 230 ARG A N 1
ATOM 1758 C CA . ARG A 1 230 ? -6.717 -14.169 5.537 1.00 92.06 230 ARG A CA 1
ATOM 1759 C C . ARG A 1 230 ? -6.381 -12.721 5.199 1.00 92.06 230 ARG A C 1
ATOM 1761 O O . ARG A 1 230 ? -6.894 -11.824 5.860 1.00 92.06 230 ARG A O 1
ATOM 1768 N N . HIS A 1 231 ? -5.577 -12.516 4.154 1.00 91.81 231 HIS A N 1
ATOM 1769 C CA . HIS A 1 231 ? -5.032 -11.211 3.772 1.00 91.81 231 HIS A CA 1
ATOM 1770 C C . HIS A 1 231 ? -5.392 -10.823 2.327 1.00 91.81 231 HIS A C 1
ATOM 1772 O O . HIS A 1 231 ? -4.499 -10.662 1.494 1.00 91.81 231 HIS A O 1
ATOM 1778 N N . PRO A 1 232 ? -6.686 -10.668 1.981 1.00 93.56 232 PRO A N 1
ATOM 1779 C CA . PRO A 1 232 ? -7.108 -10.434 0.598 1.00 93.56 232 PRO A CA 1
ATOM 1780 C C . PRO A 1 232 ? -6.652 -9.073 0.043 1.00 93.56 232 PRO A C 1
ATOM 1782 O O . PR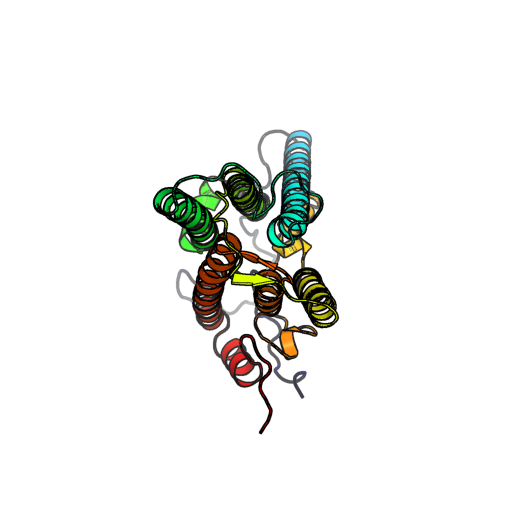O A 1 232 ? -6.365 -8.979 -1.146 1.00 93.56 232 PRO A O 1
ATOM 1785 N N 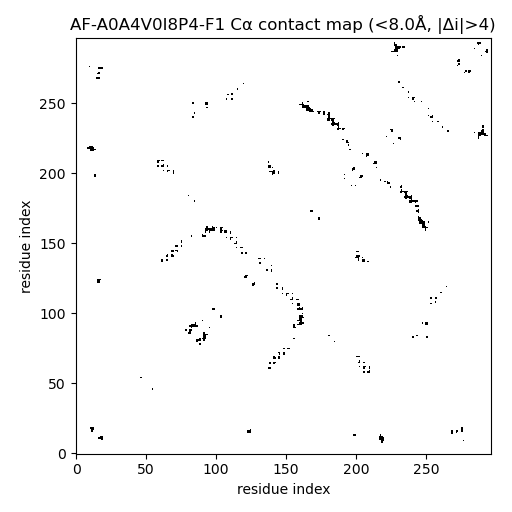. ILE A 1 233 ? -6.492 -8.045 0.891 1.00 93.38 233 ILE A N 1
ATOM 1786 C CA . ILE A 1 233 ? -5.884 -6.756 0.499 1.00 93.38 233 ILE A CA 1
ATOM 1787 C C . ILE A 1 233 ? -4.441 -6.973 0.024 1.00 93.38 233 ILE A C 1
ATOM 1789 O O . ILE A 1 233 ? -4.060 -6.516 -1.050 1.00 93.38 233 ILE A O 1
ATOM 1793 N N . MET A 1 234 ? -3.647 -7.710 0.804 1.00 94.81 234 MET A N 1
ATOM 1794 C CA . MET A 1 234 ? -2.244 -7.983 0.483 1.00 94.81 234 MET A CA 1
ATOM 1795 C C . MET A 1 234 ? -2.106 -8.870 -0.754 1.00 94.81 234 MET A C 1
ATOM 1797 O O . MET A 1 234 ? -1.251 -8.612 -1.595 1.00 94.81 234 MET A O 1
ATOM 1801 N N . LEU A 1 235 ? -2.985 -9.866 -0.908 1.00 96.69 235 LEU A N 1
ATOM 1802 C CA . LEU A 1 235 ? -3.076 -10.655 -2.137 1.00 96.69 235 LEU A CA 1
ATOM 1803 C C . LEU A 1 235 ? -3.368 -9.763 -3.352 1.00 96.69 235 LEU A C 1
ATOM 1805 O O . LEU A 1 235 ? -2.717 -9.912 -4.380 1.00 96.69 235 LEU A O 1
ATOM 1809 N N . GLY A 1 236 ? -4.312 -8.825 -3.229 1.00 97.25 236 GLY A N 1
ATOM 1810 C CA . GLY A 1 236 ? -4.633 -7.876 -4.293 1.00 97.25 236 GLY A CA 1
ATOM 1811 C C . GLY A 1 236 ? -3.424 -7.042 -4.720 1.00 97.25 236 GLY A C 1
ATOM 1812 O O . GLY A 1 236 ? -3.153 -6.949 -5.914 1.00 97.25 236 GLY A O 1
ATOM 1813 N N . PHE A 1 237 ? -2.647 -6.519 -3.764 1.00 97.62 237 PHE A N 1
ATOM 1814 C CA . PHE A 1 237 ? -1.402 -5.800 -4.061 1.00 97.62 237 PHE A CA 1
ATOM 1815 C C . PHE A 1 237 ? -0.346 -6.687 -4.727 1.00 97.62 237 PHE A C 1
ATOM 1817 O O . PHE A 1 237 ? 0.246 -6.273 -5.717 1.00 97.62 237 PHE A O 1
ATOM 1824 N N . LEU A 1 238 ? -0.136 -7.916 -4.242 1.00 98.19 238 LEU A N 1
ATOM 1825 C CA . LEU A 1 238 ? 0.794 -8.854 -4.879 1.00 98.19 238 LEU A CA 1
ATOM 1826 C C . LEU A 1 238 ? 0.392 -9.137 -6.331 1.00 98.19 238 LEU A C 1
ATOM 1828 O O . LEU A 1 238 ? 1.237 -9.099 -7.217 1.00 98.19 238 LEU A O 1
ATOM 1832 N N . ILE A 1 239 ? -0.895 -9.366 -6.599 1.00 98.19 239 ILE A N 1
ATOM 1833 C CA . ILE A 1 239 ? -1.369 -9.564 -7.972 1.00 98.19 239 ILE A CA 1
ATOM 1834 C C . ILE A 1 239 ? -1.120 -8.295 -8.807 1.00 98.19 239 ILE A C 1
ATOM 1836 O O . ILE A 1 239 ? -0.541 -8.365 -9.890 1.00 98.19 239 ILE A O 1
ATOM 1840 N N . ALA A 1 240 ? -1.509 -7.130 -8.289 1.00 97.75 240 ALA A N 1
ATOM 1841 C CA . ALA A 1 240 ? -1.383 -5.853 -8.984 1.00 97.75 240 ALA A CA 1
ATOM 1842 C C . ALA A 1 240 ? 0.071 -5.468 -9.314 1.00 97.75 240 ALA A C 1
ATOM 1844 O O . ALA A 1 240 ? 0.308 -4.821 -10.328 1.00 97.75 240 ALA A O 1
ATOM 1845 N N . PHE A 1 241 ? 1.039 -5.840 -8.475 1.00 98.00 241 PHE A N 1
ATOM 1846 C CA . PHE A 1 241 ? 2.447 -5.471 -8.667 1.00 98.00 241 PHE A CA 1
ATOM 1847 C C . PHE A 1 241 ? 3.231 -6.464 -9.527 1.00 98.00 241 PHE A C 1
ATOM 1849 O O . PHE A 1 241 ? 4.286 -6.111 -10.037 1.00 98.00 241 PHE A O 1
ATOM 1856 N N . TRP A 1 242 ? 2.761 -7.705 -9.673 1.00 98.50 242 TRP A N 1
ATOM 1857 C CA . TRP A 1 242 ? 3.484 -8.735 -10.428 1.00 98.50 242 TRP A CA 1
ATOM 1858 C C . TRP A 1 242 ? 2.915 -8.986 -11.820 1.00 98.50 242 TRP A C 1
ATOM 1860 O O . TRP A 1 242 ? 3.673 -9.282 -12.742 1.00 98.50 242 TRP A O 1
ATOM 1870 N N . PHE A 1 243 ? 1.597 -8.893 -11.995 1.00 97.62 243 PHE A N 1
ATOM 1871 C CA . PHE A 1 243 ? 0.958 -9.247 -13.261 1.00 97.62 243 PHE A CA 1
ATOM 1872 C C . PHE A 1 243 ? 0.824 -8.037 -14.180 1.00 97.62 243 PHE A C 1
ATOM 1874 O O . PHE A 1 243 ? -0.281 -7.587 -14.448 1.00 97.62 243 PHE A O 1
ATOM 1881 N N . THR A 1 244 ? 1.939 -7.523 -14.693 1.00 96.62 244 THR A N 1
ATOM 1882 C CA . THR A 1 244 ? 1.944 -6.497 -15.747 1.00 96.62 244 THR A CA 1
ATOM 1883 C C . THR A 1 244 ? 2.479 -7.059 -17.064 1.00 96.62 244 THR A C 1
ATOM 1885 O O . THR A 1 244 ? 3.345 -7.939 -17.053 1.00 96.62 244 THR A O 1
ATOM 1888 N N . PRO A 1 245 ? 1.973 -6.589 -18.221 1.00 97.12 245 PRO A N 1
ATOM 1889 C CA . PRO A 1 245 ? 2.419 -7.082 -19.529 1.00 97.12 245 PRO A CA 1
ATOM 1890 C C . PRO A 1 245 ? 3.886 -6.757 -19.810 1.00 97.12 245 PRO A C 1
ATOM 1892 O O . PRO A 1 245 ? 4.572 -7.549 -20.449 1.00 97.12 245 PRO A O 1
ATOM 1895 N N . THR A 1 246 ? 4.365 -5.626 -19.298 1.00 97.25 246 THR A N 1
ATOM 1896 C CA . THR A 1 246 ? 5.754 -5.190 -19.390 1.00 97.25 246 THR A CA 1
ATOM 1897 C C . THR A 1 246 ? 6.295 -5.054 -17.977 1.00 97.25 246 THR A C 1
ATOM 1899 O O . THR A 1 246 ? 5.691 -4.384 -17.133 1.00 97.25 246 THR A O 1
ATOM 1902 N N . MET A 1 247 ? 7.427 -5.696 -17.717 1.00 98.25 247 MET A N 1
ATOM 1903 C CA . MET A 1 247 ? 8.155 -5.587 -16.460 1.00 98.25 247 MET A CA 1
ATOM 1904 C C . MET A 1 247 ? 9.571 -5.139 -16.756 1.00 98.25 247 MET A C 1
ATOM 1906 O O . MET A 1 247 ? 10.330 -5.831 -17.435 1.00 98.25 247 MET A O 1
ATOM 1910 N N . THR A 1 248 ? 9.936 -3.983 -16.226 1.00 98.00 248 THR A N 1
ATOM 1911 C CA . THR A 1 248 ? 11.307 -3.479 -16.258 1.00 98.00 248 THR A CA 1
ATOM 1912 C C . THR A 1 248 ? 12.069 -3.914 -15.015 1.00 98.00 248 THR A C 1
ATOM 1914 O O . THR A 1 248 ? 11.483 -4.384 -14.037 1.00 98.00 248 THR A O 1
ATOM 1917 N N . TRP A 1 249 ? 13.385 -3.707 -14.999 1.00 98.06 249 TRP A N 1
ATOM 1918 C CA . TRP A 1 249 ? 14.176 -3.892 -13.778 1.00 98.06 249 TRP A CA 1
ATOM 1919 C C . TRP A 1 249 ? 13.711 -2.987 -12.632 1.00 98.06 249 TRP A C 1
ATOM 1921 O O . TRP A 1 249 ? 13.751 -3.394 -11.470 1.00 98.06 249 TRP A O 1
ATOM 1931 N N . GLY A 1 250 ? 13.232 -1.780 -12.949 1.00 97.50 250 GLY A N 1
ATOM 1932 C CA . GLY A 1 250 ? 12.686 -0.848 -11.961 1.00 97.50 250 GLY A CA 1
ATOM 1933 C C . GLY A 1 250 ? 11.411 -1.385 -11.335 1.00 97.50 250 GLY A C 1
ATOM 1934 O O . GLY A 1 250 ? 11.302 -1.459 -10.110 1.00 97.50 250 GLY A O 1
ATOM 1935 N N . HIS A 1 251 ? 10.480 -1.833 -12.171 1.00 98.38 251 HIS A N 1
ATOM 1936 C CA . HIS A 1 251 ? 9.254 -2.457 -11.704 1.00 98.38 251 HIS A CA 1
ATOM 1937 C C . HIS A 1 251 ? 9.547 -3.739 -10.915 1.00 98.38 251 HIS A C 1
ATOM 1939 O O . HIS A 1 251 ? 9.044 -3.900 -9.805 1.00 98.38 251 HIS A O 1
ATOM 1945 N N . LEU A 1 252 ? 10.446 -4.600 -11.391 1.00 98.56 252 LEU A N 1
ATOM 1946 C CA . LEU A 1 252 ? 10.789 -5.833 -10.685 1.00 98.56 252 LEU A CA 1
ATOM 1947 C C . LEU A 1 252 ? 11.373 -5.558 -9.290 1.00 98.56 252 LEU A C 1
ATOM 1949 O O . LEU A 1 252 ? 11.011 -6.237 -8.327 1.00 98.56 252 LEU A O 1
ATOM 1953 N N . LEU A 1 253 ? 12.228 -4.536 -9.153 1.00 98.50 253 LEU A N 1
ATOM 1954 C CA . LEU A 1 253 ? 12.736 -4.083 -7.854 1.00 98.50 253 LEU A CA 1
ATOM 1955 C C . LEU A 1 253 ? 11.591 -3.626 -6.938 1.00 98.50 253 LEU A C 1
ATOM 1957 O O . LEU A 1 253 ? 11.533 -4.038 -5.778 1.00 98.50 253 LEU A O 1
ATOM 1961 N N . PHE A 1 254 ? 10.673 -2.804 -7.454 1.00 98.56 254 PHE A N 1
ATOM 1962 C CA . PHE A 1 254 ? 9.490 -2.361 -6.716 1.00 98.56 254 PHE A CA 1
ATOM 1963 C C . PHE A 1 254 ? 8.649 -3.551 -6.244 1.00 98.56 254 PHE A C 1
ATOM 1965 O O . PHE A 1 254 ? 8.387 -3.675 -5.047 1.00 98.56 254 PHE A O 1
ATOM 1972 N N . ALA A 1 255 ? 8.273 -4.453 -7.153 1.00 98.50 255 ALA A N 1
ATOM 1973 C CA . ALA A 1 255 ? 7.450 -5.622 -6.863 1.00 98.50 255 ALA A CA 1
ATOM 1974 C C . ALA A 1 255 ? 8.128 -6.551 -5.847 1.00 98.50 255 ALA A C 1
ATOM 1976 O O . ALA A 1 255 ? 7.499 -6.974 -4.877 1.00 98.50 255 ALA A O 1
ATOM 1977 N N . GLY A 1 256 ? 9.428 -6.816 -6.003 1.00 98.56 256 GLY A N 1
ATOM 1978 C CA . GLY A 1 256 ? 10.198 -7.662 -5.092 1.00 98.56 256 GLY A CA 1
ATOM 1979 C C . GLY A 1 256 ? 10.290 -7.091 -3.675 1.00 98.56 256 GLY A C 1
ATOM 1980 O O . GLY A 1 256 ? 9.950 -7.772 -2.704 1.00 98.56 256 GLY A O 1
ATOM 1981 N N . VAL A 1 257 ? 10.701 -5.826 -3.540 1.00 98.31 257 VAL A N 1
ATOM 1982 C CA . VAL A 1 257 ? 10.873 -5.176 -2.229 1.00 98.31 257 VAL A CA 1
ATOM 1983 C C . VAL A 1 257 ? 9.529 -4.965 -1.529 1.00 98.31 257 VAL A C 1
ATOM 1985 O O . VAL A 1 257 ? 9.409 -5.244 -0.335 1.00 98.31 257 VAL A O 1
ATOM 1988 N N . THR A 1 258 ? 8.493 -4.530 -2.254 1.00 97.06 258 THR A N 1
ATOM 1989 C CA . THR A 1 258 ? 7.143 -4.388 -1.679 1.00 97.06 258 THR A CA 1
ATOM 1990 C C . THR A 1 258 ? 6.546 -5.736 -1.283 1.00 97.06 258 THR A C 1
ATOM 1992 O O . THR A 1 258 ? 5.926 -5.818 -0.228 1.00 97.06 258 THR A O 1
ATOM 1995 N N . SER A 1 259 ? 6.791 -6.812 -2.040 1.00 98.12 259 SER A N 1
ATOM 1996 C CA . SER A 1 259 ? 6.372 -8.167 -1.653 1.00 98.12 259 SER A CA 1
ATOM 1997 C C . SER A 1 259 ? 7.035 -8.608 -0.354 1.00 98.12 259 SER A C 1
ATOM 1999 O O . SER A 1 259 ? 6.347 -9.051 0.565 1.00 98.12 259 SER A O 1
ATOM 2001 N N . ALA A 1 260 ? 8.356 -8.437 -0.234 1.00 97.62 260 ALA A N 1
ATOM 2002 C CA . ALA A 1 260 ? 9.077 -8.742 1.001 1.00 97.62 260 ALA A CA 1
ATOM 2003 C C . ALA A 1 260 ? 8.498 -7.957 2.189 1.00 97.62 260 ALA A C 1
ATOM 2005 O O . ALA A 1 260 ? 8.237 -8.531 3.249 1.00 97.62 260 ALA A O 1
ATOM 2006 N N . TYR A 1 261 ? 8.217 -6.666 1.991 1.00 96.00 261 TYR A N 1
ATOM 2007 C CA . TYR A 1 261 ? 7.568 -5.836 2.998 1.00 96.00 261 TYR A CA 1
ATOM 2008 C C . TYR A 1 261 ? 6.160 -6.331 3.367 1.00 96.00 261 TYR A C 1
ATOM 2010 O O . TYR A 1 261 ? 5.847 -6.417 4.553 1.00 96.00 261 TYR A O 1
ATOM 2018 N N . ILE A 1 262 ? 5.336 -6.716 2.387 1.00 93.19 262 ILE A N 1
ATOM 2019 C CA . ILE A 1 262 ? 4.000 -7.288 2.609 1.00 93.19 262 ILE A CA 1
ATOM 2020 C C . ILE A 1 262 ? 4.084 -8.534 3.496 1.00 93.19 262 ILE A C 1
ATOM 2022 O O . ILE A 1 262 ? 3.344 -8.634 4.472 1.00 93.19 262 ILE A O 1
ATOM 2026 N N . PHE A 1 263 ? 5.003 -9.464 3.218 1.00 95.81 263 PHE A N 1
ATOM 2027 C CA . PHE A 1 263 ? 5.159 -10.671 4.037 1.00 95.81 263 PHE A CA 1
ATOM 2028 C C . PHE A 1 263 ? 5.626 -10.358 5.462 1.00 95.81 263 PHE A C 1
ATOM 2030 O O . PHE A 1 263 ? 5.094 -10.928 6.415 1.00 95.81 263 PHE A O 1
ATOM 2037 N N . VAL A 1 264 ? 6.569 -9.426 5.629 1.00 92.38 264 VAL A N 1
ATOM 2038 C CA . VAL A 1 264 ? 6.977 -8.941 6.959 1.00 92.38 264 VAL A CA 1
ATOM 2039 C C . VAL A 1 264 ? 5.788 -8.314 7.695 1.00 92.38 264 VAL A C 1
ATOM 2041 O O . VAL A 1 264 ? 5.567 -8.608 8.870 1.00 92.38 264 VAL A O 1
ATOM 2044 N N . GLY A 1 265 ? 4.992 -7.498 7.002 1.00 88.38 265 GLY A N 1
ATOM 2045 C CA . GLY A 1 265 ? 3.767 -6.895 7.523 1.00 88.38 265 GLY A CA 1
ATOM 2046 C C . GLY A 1 265 ? 2.767 -7.942 8.004 1.00 88.38 265 GLY A C 1
ATOM 2047 O O . GLY A 1 265 ? 2.340 -7.874 9.152 1.00 88.38 265 GLY A O 1
ATOM 2048 N N . ILE A 1 266 ? 2.484 -8.954 7.177 1.00 89.12 266 ILE A N 1
ATOM 2049 C CA . ILE A 1 266 ? 1.597 -10.074 7.512 1.00 89.12 266 ILE A CA 1
ATOM 2050 C C . ILE A 1 266 ? 2.081 -10.801 8.768 1.00 89.12 266 ILE A C 1
ATOM 2052 O O . ILE A 1 266 ? 1.292 -11.027 9.677 1.00 89.12 266 ILE A O 1
ATOM 2056 N N . ILE A 1 267 ? 3.367 -11.157 8.860 1.00 90.81 267 ILE A N 1
ATOM 2057 C CA . ILE A 1 267 ? 3.904 -11.873 10.032 1.00 90.81 267 ILE A CA 1
ATOM 2058 C C . ILE A 1 267 ? 3.669 -11.069 11.314 1.00 90.81 267 ILE A C 1
ATOM 2060 O O . ILE A 1 267 ? 3.264 -11.622 12.340 1.00 90.81 267 ILE A O 1
ATOM 2064 N N . LEU A 1 268 ? 3.928 -9.764 11.256 1.00 86.94 268 LEU A N 1
ATOM 2065 C CA . LEU A 1 268 ? 3.772 -8.880 12.403 1.00 86.94 268 LEU A CA 1
ATOM 2066 C C . LEU A 1 268 ? 2.297 -8.668 12.754 1.00 86.94 268 LEU A C 1
ATOM 2068 O O . LEU A 1 268 ? 1.954 -8.668 13.930 1.00 86.94 268 LEU A O 1
ATOM 2072 N N . GLU A 1 269 ? 1.431 -8.537 11.754 1.00 86.06 269 GLU A N 1
ATOM 2073 C CA . GLU A 1 269 ? -0.010 -8.445 11.952 1.00 86.06 269 GLU A CA 1
ATOM 2074 C C . GLU A 1 269 ? -0.572 -9.730 12.562 1.00 86.06 269 GLU A C 1
ATOM 2076 O O . GLU A 1 269 ? -1.275 -9.660 13.562 1.00 86.06 269 GLU A O 1
ATOM 2081 N N . GLU A 1 270 ? -0.241 -10.914 12.033 1.00 89.25 270 GLU A N 1
ATOM 2082 C CA . GLU A 1 270 ? -0.746 -12.183 12.576 1.00 89.25 270 GLU A CA 1
ATOM 2083 C C . GLU A 1 270 ? -0.287 -12.411 14.021 1.00 89.25 270 GLU A C 1
ATOM 2085 O O . GLU A 1 270 ? -1.013 -13.025 14.807 1.00 89.25 270 GLU A O 1
ATOM 2090 N N . ARG A 1 271 ? 0.906 -11.921 14.382 1.00 87.56 271 ARG A N 1
ATOM 2091 C CA . ARG A 1 271 ? 1.382 -11.917 15.768 1.00 87.56 271 ARG A CA 1
ATOM 2092 C C . ARG A 1 271 ? 0.519 -11.004 16.638 1.00 87.56 271 ARG A C 1
ATOM 2094 O O . ARG A 1 271 ? 0.008 -11.470 17.650 1.00 87.56 271 ARG A O 1
ATOM 2101 N N . ASP A 1 272 ? 0.292 -9.765 16.208 1.00 83.06 272 ASP A N 1
ATOM 2102 C CA . ASP A 1 272 ? -0.558 -8.812 16.930 1.00 83.06 272 ASP A CA 1
ATOM 2103 C C . ASP A 1 272 ? -2.004 -9.346 17.066 1.00 83.06 272 ASP A C 1
ATOM 2105 O O . ASP A 1 272 ? -2.637 -9.183 18.108 1.00 83.06 272 ASP A O 1
ATOM 2109 N N . MET A 1 273 ? -2.521 -10.042 16.044 1.00 82.94 273 MET A N 1
ATOM 2110 C CA . MET A 1 273 ? -3.840 -10.687 16.076 1.00 82.94 273 MET A CA 1
ATOM 2111 C C . MET A 1 273 ? -3.896 -11.832 17.073 1.00 82.94 273 MET A C 1
ATOM 2113 O O . MET A 1 273 ? -4.877 -11.969 17.799 1.00 82.94 273 MET A O 1
ATOM 2117 N N . LYS A 1 274 ? -2.860 -12.673 17.101 1.00 87.50 274 LYS A N 1
ATOM 2118 C CA . LYS A 1 274 ? -2.769 -13.774 18.057 1.00 87.50 274 LYS A CA 1
ATOM 2119 C C . LYS A 1 274 ? -2.726 -13.240 19.489 1.00 87.50 274 LYS A C 1
ATOM 2121 O O . LYS A 1 274 ? -3.448 -13.760 20.334 1.00 87.50 274 LYS A O 1
ATOM 2126 N N . ASP A 1 275 ? -1.940 -12.198 19.735 1.00 83.75 275 ASP A N 1
ATOM 2127 C CA . ASP A 1 275 ? -1.817 -11.584 21.057 1.00 83.75 275 ASP A CA 1
ATOM 2128 C C . ASP A 1 275 ? -3.139 -10.918 21.499 1.00 83.75 275 ASP A C 1
ATOM 2130 O O . ASP A 1 275 ? -3.489 -10.969 22.676 1.00 83.75 275 ASP A O 1
ATOM 2134 N N . ALA A 1 276 ? -3.908 -10.341 20.565 1.00 79.44 276 ALA A N 1
ATOM 2135 C CA . ALA A 1 276 ? -5.170 -9.653 20.859 1.00 79.44 276 ALA A CA 1
ATOM 2136 C C . ALA A 1 276 ? -6.407 -10.570 20.945 1.00 79.44 276 ALA A C 1
ATOM 2138 O O . ALA A 1 276 ? -7.288 -10.336 21.768 1.00 79.44 276 ALA A O 1
ATOM 2139 N N . LEU A 1 277 ? -6.511 -11.579 20.074 1.00 82.25 277 LEU A N 1
ATOM 2140 C CA . LEU A 1 277 ? -7.717 -12.404 19.891 1.00 82.25 277 LEU A CA 1
ATOM 2141 C C . LEU A 1 277 ? -7.550 -13.849 20.391 1.00 82.25 277 LEU A C 1
ATOM 2143 O O . LEU A 1 277 ? -8.531 -14.594 20.449 1.00 82.25 277 LEU A O 1
ATOM 2147 N N . GLY A 1 278 ? -6.325 -14.268 20.724 1.00 88.75 278 GLY A N 1
ATOM 2148 C CA . GLY A 1 278 ? -6.027 -15.590 21.271 1.00 88.75 278 GLY A CA 1
ATOM 2149 C C . GLY A 1 278 ? -6.568 -16.741 20.416 1.00 88.75 278 GLY A C 1
ATOM 2150 O O . GLY A 1 278 ? -6.387 -16.779 19.194 1.00 88.75 278 GLY A O 1
ATOM 2151 N N . GLY A 1 279 ? -7.258 -17.684 21.069 1.00 85.88 279 GLY A N 1
ATOM 2152 C CA . GLY A 1 279 ? -7.772 -18.911 20.448 1.00 85.88 279 GLY A CA 1
ATOM 2153 C C . GLY A 1 279 ? -8.722 -18.679 19.267 1.00 85.88 279 GLY A C 1
ATOM 2154 O O . GLY A 1 279 ? -8.705 -19.456 18.315 1.00 85.88 279 GLY A O 1
ATOM 2155 N N . THR A 1 280 ? -9.484 -17.579 19.264 1.00 84.81 280 THR A N 1
ATOM 2156 C CA . THR A 1 280 ? -10.394 -17.227 18.159 1.00 84.81 280 THR A CA 1
ATOM 2157 C C . THR A 1 280 ? -9.635 -17.033 16.848 1.00 84.81 280 THR A C 1
ATOM 2159 O O . THR A 1 280 ? -10.040 -17.538 15.798 1.00 84.81 280 THR A O 1
ATOM 2162 N N . TYR A 1 281 ? -8.504 -16.324 16.896 1.00 87.44 281 TYR A N 1
ATOM 2163 C CA . TYR A 1 281 ? -7.688 -16.110 15.705 1.00 87.44 281 TYR A CA 1
ATOM 2164 C C . TYR A 1 281 ? -6.898 -17.362 15.324 1.00 87.44 281 TYR A C 1
ATOM 2166 O O . TYR A 1 281 ? -6.718 -17.636 14.138 1.00 87.44 281 TYR A O 1
ATOM 2174 N N . GLU A 1 282 ? -6.466 -18.165 16.298 1.00 88.69 282 GLU A N 1
ATOM 2175 C CA . GLU A 1 282 ? -5.808 -19.440 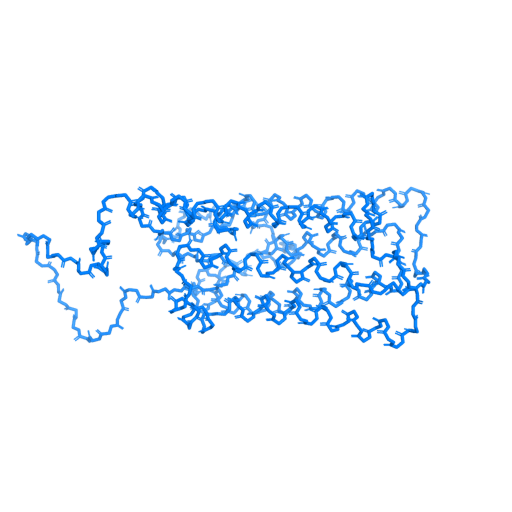16.006 1.00 88.69 282 GLU A CA 1
ATOM 2176 C C . GLU A 1 282 ? -6.724 -20.412 15.256 1.00 88.69 282 GLU A C 1
ATOM 2178 O O . GLU A 1 282 ? -6.279 -21.030 14.287 1.00 88.69 282 GLU A O 1
ATOM 2183 N N . GLU A 1 283 ? -8.002 -20.494 15.626 1.00 89.75 283 GLU A N 1
ATOM 2184 C CA . GLU A 1 283 ? -8.982 -21.311 14.907 1.00 89.75 283 GLU A CA 1
ATOM 2185 C C . GLU A 1 283 ? -9.194 -20.802 13.476 1.00 89.75 283 GLU A C 1
ATOM 2187 O O . GLU A 1 283 ? -9.126 -21.562 12.509 1.00 89.75 283 GLU A O 1
ATOM 2192 N N . TYR A 1 284 ? -9.322 -19.487 13.298 1.00 87.75 284 TYR A N 1
ATOM 2193 C CA . TYR A 1 284 ? -9.391 -18.889 11.966 1.00 87.75 284 TYR A CA 1
ATOM 2194 C C . TYR A 1 284 ? -8.148 -19.206 11.113 1.00 87.75 284 TYR A C 1
ATOM 2196 O O . TYR A 1 284 ? -8.269 -19.581 9.942 1.00 87.75 284 TYR A O 1
ATOM 2204 N N . ARG A 1 285 ? -6.943 -19.156 11.700 1.00 89.38 285 ARG A N 1
ATOM 2205 C CA . ARG A 1 285 ? -5.696 -19.544 11.016 1.00 89.38 285 ARG A CA 1
ATOM 2206 C C . ARG A 1 285 ? -5.650 -21.023 10.638 1.00 89.38 285 ARG A C 1
ATOM 2208 O O . ARG A 1 285 ? -4.955 -21.365 9.678 1.00 89.38 285 ARG A O 1
ATOM 2215 N N . ARG A 1 286 ? -6.347 -21.898 11.371 1.00 88.31 286 ARG A N 1
ATOM 2216 C CA . ARG A 1 286 ? -6.486 -23.328 11.045 1.00 88.31 286 ARG A CA 1
ATOM 2217 C C . ARG A 1 286 ? -7.446 -23.577 9.881 1.00 88.31 286 ARG A C 1
ATOM 2219 O O . ARG A 1 286 ? -7.283 -24.564 9.167 1.00 88.31 286 ARG A O 1
ATOM 2226 N N . GLN A 1 287 ? -8.393 -22.683 9.633 1.00 87.88 287 GLN A N 1
ATOM 2227 C CA . GLN A 1 287 ? -9.406 -22.882 8.595 1.00 87.88 287 GLN A CA 1
ATOM 2228 C C . GLN A 1 287 ? -9.074 -22.176 7.277 1.00 87.88 287 GLN A C 1
ATOM 2230 O O . GLN A 1 287 ? -9.365 -22.703 6.205 1.00 8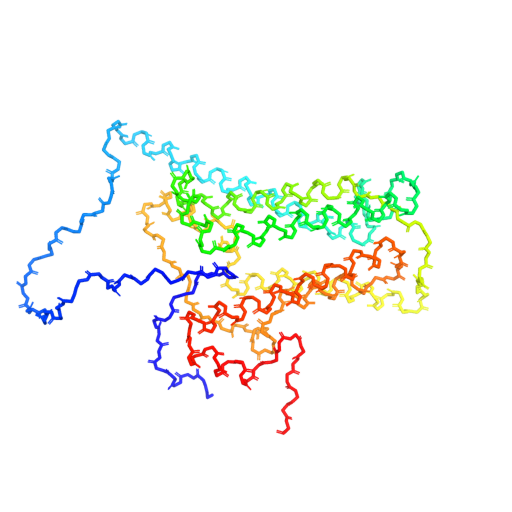7.88 287 GLN A O 1
ATOM 2235 N N . VAL A 1 288 ? -8.442 -21.003 7.338 1.00 90.12 288 VAL A N 1
ATOM 2236 C CA . VAL A 1 288 ? -8.267 -20.113 6.180 1.00 90.12 288 VAL A CA 1
ATOM 2237 C C . VAL A 1 288 ? -6.787 -19.928 5.870 1.00 90.12 288 VAL A C 1
ATOM 2239 O O . VAL A 1 288 ? -5.984 -19.758 6.783 1.00 90.12 288 VAL A O 1
ATOM 2242 N N . GLY A 1 289 ? -6.395 -19.987 4.595 1.00 89.19 289 GLY A N 1
ATOM 2243 C CA . GLY A 1 289 ? -4.998 -19.831 4.173 1.00 89.19 289 GLY A CA 1
ATOM 2244 C C . GLY A 1 289 ? -4.517 -18.379 4.207 1.00 89.19 289 GLY A C 1
ATOM 2245 O O . GLY A 1 289 ? -5.320 -17.456 4.183 1.00 89.19 289 GLY A O 1
ATOM 2246 N N . MET A 1 290 ? -3.203 -18.158 4.298 1.00 89.81 290 MET A N 1
ATOM 2247 C CA . MET A 1 290 ? -2.633 -16.814 4.482 1.00 89.81 290 MET A CA 1
ATOM 2248 C C . MET A 1 290 ? -2.880 -15.905 3.265 1.00 89.81 290 MET A C 1
ATOM 2250 O O . MET A 1 290 ? -3.530 -14.870 3.389 1.00 89.81 290 MET A O 1
ATOM 2254 N N . ILE A 1 291 ? -2.382 -16.328 2.097 1.00 88.81 291 ILE A N 1
ATOM 2255 C CA . ILE A 1 291 ? -2.488 -15.619 0.807 1.00 88.81 291 ILE A CA 1
ATOM 2256 C C . ILE A 1 291 ? -3.145 -16.506 -0.253 1.00 88.81 291 ILE A C 1
ATOM 2258 O O . ILE A 1 291 ? -3.908 -16.013 -1.073 1.00 88.81 291 ILE A O 1
ATOM 2262 N N . LEU A 1 292 ? -2.890 -17.816 -0.219 1.00 88.44 292 LEU A N 1
ATOM 2263 C CA . LEU A 1 292 ? -3.561 -18.793 -1.072 1.00 88.44 292 LEU A CA 1
ATOM 2264 C C . LEU A 1 292 ? -4.651 -19.529 -0.284 1.00 88.44 292 LEU A C 1
ATOM 2266 O O . LEU A 1 292 ? -4.444 -19.796 0.907 1.00 88.44 292 LEU A O 1
ATOM 2270 N N . PRO A 1 293 ? -5.785 -19.883 -0.919 1.00 83.62 293 PRO A N 1
ATOM 2271 C CA . PRO A 1 293 ? -6.803 -20.712 -0.291 1.00 83.62 293 PRO A CA 1
ATOM 2272 C C . PRO A 1 293 ? -6.214 -22.039 0.185 1.00 83.62 293 PRO A C 1
ATOM 2274 O O . PRO A 1 293 ? -5.349 -22.625 -0.467 1.00 83.62 293 PRO A O 1
ATOM 2277 N N . ARG A 1 294 ? -6.703 -22.544 1.319 1.00 82.38 294 ARG A N 1
ATOM 2278 C CA . ARG A 1 294 ? -6.376 -23.910 1.732 1.00 82.38 294 ARG A CA 1
ATOM 2279 C C . ARG A 1 294 ? -7.146 -24.878 0.849 1.00 82.38 294 ARG A C 1
ATOM 2281 O O . ARG A 1 294 ? -8.375 -24.860 0.846 1.00 82.38 294 ARG A O 1
ATOM 2288 N N . LEU A 1 295 ? -6.421 -25.728 0.128 1.00 74.75 295 LEU A N 1
ATOM 2289 C CA . LEU A 1 295 ? -7.009 -26.924 -0.457 1.00 74.75 295 LEU A CA 1
ATOM 2290 C C . LEU A 1 295 ? -7.473 -27.789 0.719 1.00 74.75 295 LEU A C 1
ATOM 2292 O O . LEU A 1 295 ? -6.663 -28.175 1.561 1.00 74.75 295 LEU A O 1
ATOM 2296 N N . ARG A 1 296 ? -8.786 -28.000 0.839 1.00 62.53 296 ARG A N 1
ATOM 2297 C CA . ARG A 1 296 ? -9.317 -28.979 1.790 1.00 62.53 296 ARG A CA 1
ATOM 2298 C C . ARG A 1 296 ? -8.892 -30.353 1.275 1.00 62.53 296 ARG A C 1
ATOM 2300 O O . ARG A 1 296 ? -9.262 -30.697 0.156 1.00 62.53 296 ARG A O 1
ATOM 2307 N N . ALA A 1 297 ? -8.070 -31.052 2.053 1.00 47.81 297 ALA A N 1
ATOM 2308 C CA . ALA A 1 297 ? -7.855 -32.485 1.886 1.00 47.81 297 ALA A CA 1
ATOM 2309 C C . ALA A 1 297 ? -9.071 -33.247 2.423 1.00 47.81 297 ALA A C 1
ATOM 2311 O O . ALA A 1 297 ? -9.683 -32.737 3.395 1.00 47.81 297 ALA A O 1
#

Nearest PDB structures (foldseek):
  7zkz-assembly1_A  TM=2.114E-01  e=4.224E-01  Arabidopsis thaliana
  6met-assembly1_B  TM=1.817E-01  e=1.697E+00  Homo sapiens

Mean predicted aligned error: 9.81 Å